Protein AF-A0A1X2D7H3-F1 (afdb_monomer)

Structure (mmCIF, N/CA/C/O backbone):
data_AF-A0A1X2D7H3-F1
#
_entry.id   AF-A0A1X2D7H3-F1
#
loop_
_atom_site.group_PDB
_atom_site.id
_atom_site.type_symbol
_atom_site.label_atom_id
_atom_site.label_alt_id
_atom_site.label_comp_id
_atom_site.label_asym_id
_atom_site.label_entity_id
_atom_site.label_seq_id
_atom_site.pdbx_PDB_ins_code
_atom_site.Cartn_x
_atom_site.Cartn_y
_atom_site.Cartn_z
_atom_site.occupancy
_atom_site.B_iso_or_equiv
_atom_site.auth_seq_id
_atom_site.auth_comp_id
_atom_site.auth_asym_id
_atom_site.auth_atom_id
_atom_site.pdbx_PDB_model_num
ATOM 1 N N . MET A 1 1 ? -10.462 7.532 10.089 1.00 93.19 1 MET A N 1
ATOM 2 C CA . MET A 1 1 ? -9.474 6.711 9.352 1.00 93.19 1 MET A CA 1
ATOM 3 C C . MET A 1 1 ? -8.118 6.903 10.002 1.00 93.19 1 MET A C 1
ATOM 5 O O . MET A 1 1 ? -7.770 8.045 10.276 1.00 93.19 1 MET A O 1
ATOM 9 N N . ILE A 1 2 ? -7.387 5.819 10.248 1.00 97.69 2 ILE A N 1
ATOM 10 C CA . ILE A 1 2 ? -5.991 5.851 10.690 1.00 97.69 2 ILE A CA 1
ATOM 11 C C . ILE A 1 2 ? -5.097 5.647 9.467 1.00 97.69 2 ILE A C 1
ATOM 13 O O . ILE A 1 2 ? -5.348 4.750 8.660 1.00 97.69 2 ILE A O 1
ATOM 17 N N . LEU A 1 3 ? -4.072 6.488 9.337 1.00 96.75 3 LEU A N 1
ATOM 18 C CA . LEU A 1 3 ? -3.037 6.375 8.316 1.00 96.75 3 LEU A CA 1
ATOM 19 C C . LEU A 1 3 ? -1.751 5.884 8.976 1.00 96.75 3 LEU A C 1
ATOM 21 O O . LEU A 1 3 ? -1.293 6.497 9.936 1.00 96.75 3 LEU A O 1
ATOM 25 N N . ALA A 1 4 ? -1.166 4.822 8.439 1.00 97.56 4 ALA A N 1
ATOM 26 C CA . ALA A 1 4 ? 0.123 4.305 8.888 1.00 97.56 4 ALA A CA 1
ATOM 27 C C . ALA A 1 4 ? 1.063 4.157 7.694 1.00 97.56 4 ALA A C 1
ATOM 29 O O . ALA A 1 4 ? 0.612 3.826 6.598 1.00 97.56 4 ALA A O 1
ATOM 30 N N . SER A 1 5 ? 2.358 4.404 7.878 1.00 96.94 5 SER A N 1
ATOM 31 C CA . SER A 1 5 ? 3.347 4.167 6.822 1.00 96.94 5 SER A CA 1
ATOM 32 C C . SER A 1 5 ? 3.931 2.762 6.956 1.00 96.94 5 SER A C 1
ATOM 34 O O . SER A 1 5 ? 4.206 2.312 8.068 1.00 96.94 5 SER A O 1
ATOM 36 N N . TRP A 1 6 ? 4.153 2.055 5.846 1.00 97.56 6 TRP A N 1
ATOM 37 C CA . TRP A 1 6 ? 4.710 0.702 5.908 1.00 97.56 6 TRP A CA 1
ATOM 38 C C . TRP A 1 6 ? 6.092 0.693 6.580 1.00 97.56 6 TRP A C 1
ATOM 40 O O . TRP A 1 6 ? 6.343 -0.125 7.462 1.00 97.56 6 TRP A O 1
ATOM 50 N N . ARG A 1 7 ? 6.964 1.658 6.265 1.00 97.06 7 ARG A N 1
ATOM 51 C CA . ARG A 1 7 ? 8.273 1.784 6.931 1.00 97.06 7 ARG A CA 1
ATOM 52 C C . ARG A 1 7 ? 8.211 2.007 8.440 1.00 97.06 7 ARG A C 1
ATOM 54 O O . ARG A 1 7 ? 9.138 1.586 9.119 1.00 97.06 7 ARG A O 1
ATOM 61 N N . SER A 1 8 ? 7.169 2.654 8.962 1.00 96.69 8 SER A N 1
ATOM 62 C CA . SER A 1 8 ? 6.989 2.778 10.414 1.00 96.69 8 SER A CA 1
ATOM 63 C C . SER A 1 8 ? 6.534 1.458 11.027 1.00 96.69 8 SER A C 1
ATOM 65 O O . SER A 1 8 ? 6.978 1.098 12.111 1.00 96.69 8 SER A O 1
ATOM 67 N N . LEU A 1 9 ? 5.648 0.740 10.327 1.00 98.00 9 LEU A N 1
ATOM 68 C CA . LEU A 1 9 ? 5.065 -0.511 10.804 1.00 98.00 9 LEU A CA 1
ATOM 69 C C . LEU A 1 9 ? 6.092 -1.644 10.852 1.00 98.00 9 LEU A C 1
ATOM 71 O O . LEU A 1 9 ? 6.106 -2.390 11.823 1.00 98.00 9 LEU A O 1
ATOM 75 N N . VAL A 1 10 ? 6.932 -1.781 9.821 1.00 97.00 10 VAL A N 1
ATOM 76 C CA . VAL A 1 10 ? 7.927 -2.864 9.697 1.00 97.00 10 VAL A CA 1
ATOM 77 C C . VAL A 1 10 ? 9.270 -2.278 9.230 1.00 97.00 10 VAL A C 1
ATOM 79 O O . VAL A 1 10 ? 9.634 -2.378 8.052 1.00 97.00 10 VAL A O 1
ATOM 82 N N . PRO A 1 11 ? 10.013 -1.606 10.129 1.00 94.38 11 PRO A N 1
ATOM 83 C CA . PRO A 1 11 ? 11.207 -0.847 9.758 1.00 94.38 11 PRO A CA 1
ATOM 84 C C . PRO A 1 11 ? 12.369 -1.726 9.278 1.00 94.38 11 PRO A C 1
ATOM 86 O O . PRO A 1 11 ? 13.189 -1.266 8.480 1.00 94.38 11 PRO A O 1
ATOM 89 N N . THR A 1 12 ? 12.451 -2.986 9.716 1.00 91.69 12 THR A N 1
ATOM 90 C CA . THR A 1 12 ? 13.495 -3.931 9.294 1.00 91.69 12 THR A CA 1
ATOM 91 C C . THR A 1 12 ? 12.891 -5.252 8.823 1.00 91.69 12 THR A C 1
ATOM 93 O O . THR A 1 12 ? 11.770 -5.600 9.177 1.00 91.69 12 THR A O 1
ATOM 96 N N . ALA A 1 13 ? 13.639 -6.013 8.020 1.00 87.38 13 ALA A N 1
ATOM 97 C CA . ALA A 1 13 ? 13.162 -7.281 7.457 1.00 87.38 13 ALA A CA 1
ATOM 98 C C . ALA A 1 13 ? 12.929 -8.383 8.509 1.00 87.38 13 ALA A C 1
ATOM 100 O O . ALA A 1 13 ? 12.279 -9.382 8.220 1.00 87.38 13 ALA A O 1
ATOM 101 N N . THR A 1 14 ? 13.499 -8.230 9.706 1.00 85.00 14 THR A N 1
ATOM 102 C CA . THR A 1 14 ? 13.411 -9.211 10.797 1.00 85.00 14 THR A CA 1
ATOM 103 C C . THR A 1 14 ? 12.544 -8.738 11.958 1.00 85.00 14 THR A C 1
ATOM 105 O O . THR A 1 14 ? 12.283 -9.520 12.871 1.00 85.00 14 THR A O 1
ATOM 108 N N . SER A 1 15 ? 12.108 -7.475 11.959 1.00 77.25 15 SER A N 1
ATOM 109 C CA . SER A 1 15 ? 11.165 -6.982 12.958 1.00 77.25 15 SER A CA 1
ATOM 110 C C . SER A 1 15 ? 9.756 -7.469 12.634 1.00 77.25 15 SER A C 1
ATOM 112 O O . SER A 1 15 ? 9.343 -7.422 11.477 1.00 77.25 15 SER A O 1
ATOM 114 N N . GLY A 1 16 ? 8.993 -7.851 13.659 1.00 91.25 16 GLY A N 1
ATOM 115 C CA . GLY A 1 16 ? 7.533 -7.863 13.557 1.00 91.25 16 GLY A CA 1
ATOM 116 C C . GLY A 1 16 ? 6.973 -6.440 13.424 1.00 91.25 16 GLY A C 1
ATOM 117 O O . GLY A 1 16 ? 7.711 -5.488 13.160 1.00 91.25 16 GLY A O 1
ATOM 118 N N . LEU A 1 17 ? 5.666 -6.278 13.650 1.00 96.75 17 LEU A N 1
ATOM 119 C CA . LEU A 1 17 ? 5.087 -4.937 13.756 1.00 96.75 17 LEU A CA 1
ATOM 120 C C . LEU A 1 17 ? 5.754 -4.160 14.889 1.00 96.75 17 LEU A C 1
ATOM 122 O O . LEU A 1 17 ? 5.881 -4.674 15.998 1.00 96.75 17 LEU A O 1
ATOM 126 N N . ALA A 1 18 ? 6.125 -2.913 14.616 1.00 96.62 18 ALA A N 1
ATOM 127 C CA . ALA A 1 18 ? 6.604 -2.000 15.638 1.00 96.62 18 ALA A CA 1
ATOM 128 C C . ALA A 1 18 ? 5.553 -1.838 16.750 1.00 96.62 18 ALA A C 1
ATOM 130 O O . ALA A 1 18 ? 4.350 -1.702 16.483 1.00 96.62 18 ALA A O 1
ATOM 131 N N . ASP A 1 19 ? 6.023 -1.837 17.996 1.00 94.81 19 ASP A N 1
ATOM 132 C CA . ASP A 1 19 ? 5.190 -1.562 19.162 1.00 94.81 19 ASP A CA 1
ATOM 133 C C . ASP A 1 19 ? 4.730 -0.105 19.168 1.00 94.81 19 ASP A C 1
ATOM 135 O O . ASP A 1 19 ? 5.470 0.799 18.774 1.00 94.81 19 ASP A O 1
ATOM 139 N N . ASN A 1 20 ? 3.509 0.128 19.658 1.00 96.75 20 ASN A N 1
ATOM 140 C CA . ASN A 1 20 ? 2.912 1.460 19.750 1.00 96.75 20 ASN A CA 1
ATOM 141 C C . ASN A 1 20 ? 2.975 2.227 18.415 1.00 96.75 20 ASN A C 1
ATOM 143 O O . ASN A 1 20 ? 3.259 3.427 18.376 1.00 96.75 20 ASN A O 1
ATOM 147 N N . ASN A 1 21 ? 2.743 1.522 17.309 1.00 97.69 21 ASN A N 1
ATOM 148 C CA . ASN A 1 21 ? 2.723 2.122 15.980 1.00 97.69 21 ASN A CA 1
ATOM 149 C C . ASN A 1 21 ? 1.496 3.038 15.786 1.00 97.69 21 ASN A C 1
ATOM 151 O O . ASN A 1 21 ? 0.639 3.173 16.663 1.00 97.69 21 ASN A O 1
ATOM 155 N N . GLU A 1 22 ? 1.386 3.674 14.622 1.00 98.38 22 GLU A N 1
ATOM 156 C CA . GLU A 1 22 ? 0.317 4.631 14.320 1.00 98.38 22 GLU A CA 1
ATOM 157 C C . GLU A 1 22 ? -1.095 4.030 14.458 1.00 98.38 22 GLU A C 1
ATOM 159 O O . GLU A 1 22 ? -2.032 4.737 14.838 1.00 98.38 22 GLU A O 1
ATOM 164 N N . ILE A 1 23 ? -1.253 2.729 14.192 1.00 98.62 23 ILE A N 1
ATOM 165 C CA . ILE A 1 23 ? -2.524 2.008 14.346 1.00 98.62 23 ILE A CA 1
ATOM 166 C C . ILE A 1 23 ? -2.857 1.834 15.828 1.00 98.62 23 ILE A C 1
ATOM 168 O O . ILE A 1 23 ? -3.976 2.153 16.232 1.00 98.62 23 ILE A O 1
ATOM 172 N N . ASP A 1 24 ? -1.891 1.419 16.650 1.00 98.56 24 ASP A N 1
ATOM 173 C CA . ASP A 1 24 ? -2.075 1.291 18.103 1.00 98.56 24 ASP A CA 1
ATOM 174 C C . ASP A 1 24 ? -2.484 2.633 18.730 1.00 98.56 24 ASP A C 1
ATOM 176 O O . ASP A 1 24 ? -3.470 2.714 19.471 1.00 98.56 24 ASP A O 1
ATOM 180 N N . GLN A 1 25 ? -1.764 3.702 18.379 1.00 98.62 25 GLN A N 1
ATOM 181 C CA . GLN A 1 25 ? -2.026 5.054 18.874 1.00 98.62 25 GLN A CA 1
ATOM 182 C C . GLN A 1 25 ? -3.409 5.554 18.443 1.00 98.62 25 GLN A C 1
ATOM 184 O O . GLN A 1 25 ? -4.161 6.102 19.254 1.00 98.62 25 GLN A O 1
ATOM 189 N N . GLY A 1 26 ? -3.781 5.338 17.179 1.00 98.50 26 GLY A N 1
ATOM 190 C CA . GLY A 1 26 ? -5.086 5.745 16.672 1.00 98.50 26 GLY A CA 1
ATOM 191 C C . GLY A 1 26 ? -6.239 4.956 17.299 1.00 98.50 26 GLY A C 1
ATOM 192 O O . GLY A 1 26 ? -7.263 5.547 17.643 1.00 98.50 26 GLY A O 1
ATOM 193 N N . LEU A 1 27 ? -6.075 3.649 17.528 1.00 98.62 27 LEU A N 1
ATOM 194 C CA . LEU A 1 27 ? -7.070 2.835 18.235 1.00 98.62 27 LEU A CA 1
ATOM 195 C C . LEU A 1 27 ? -7.233 3.290 19.688 1.00 98.62 27 LEU A C 1
ATOM 197 O O . LEU A 1 27 ? -8.361 3.407 20.167 1.00 98.62 27 LEU A O 1
ATOM 201 N N . ALA A 1 28 ? -6.139 3.599 20.388 1.00 98.56 28 ALA A N 1
ATOM 202 C CA . ALA A 1 28 ? -6.196 4.143 21.744 1.00 98.56 28 ALA A CA 1
ATOM 203 C C . ALA A 1 28 ? -6.943 5.489 21.791 1.00 98.56 28 ALA A C 1
ATOM 205 O O . ALA A 1 28 ? -7.808 5.684 22.649 1.00 98.56 28 ALA A O 1
ATOM 206 N N . ALA A 1 29 ? -6.678 6.384 20.836 1.00 98.50 29 ALA A N 1
ATOM 207 C CA . ALA A 1 29 ? -7.381 7.660 20.724 1.00 98.50 29 ALA A CA 1
ATOM 208 C C . ALA A 1 29 ? -8.886 7.477 20.459 1.00 98.50 29 ALA A C 1
ATOM 210 O O . ALA A 1 29 ? -9.708 8.156 21.074 1.00 98.50 29 ALA A O 1
ATOM 211 N N . VAL A 1 30 ? -9.268 6.525 19.601 1.00 98.44 30 VAL A N 1
ATOM 212 C CA . VAL A 1 30 ? -10.682 6.223 19.323 1.00 98.44 30 VAL A CA 1
ATOM 213 C C . VAL A 1 30 ? -11.371 5.584 20.527 1.00 98.44 30 VAL A C 1
ATOM 215 O O . VAL A 1 30 ? -12.492 5.967 20.850 1.00 98.44 30 VAL A O 1
ATOM 218 N N . ARG A 1 31 ? -10.706 4.678 21.255 1.00 98.31 31 ARG A N 1
ATOM 219 C CA . ARG A 1 31 ? -11.234 4.131 22.518 1.00 98.31 31 ARG A CA 1
ATOM 220 C C . ARG A 1 31 ? -11.522 5.237 23.524 1.00 98.31 31 ARG A C 1
ATOM 222 O O . ARG A 1 31 ? -12.617 5.272 24.078 1.00 98.31 31 ARG A O 1
ATOM 229 N N . LYS A 1 32 ? -10.568 6.154 23.713 1.00 98.44 32 LYS A N 1
ATOM 230 C CA . LYS A 1 32 ? -10.723 7.327 24.582 1.00 98.44 32 LYS A CA 1
ATOM 231 C C . LYS A 1 32 ? -11.918 8.175 24.143 1.00 98.44 32 LYS A C 1
ATOM 233 O O . LYS A 1 32 ? -12.778 8.480 24.961 1.00 98.44 32 LYS A O 1
ATOM 238 N N . TYR A 1 33 ? -12.007 8.495 22.852 1.00 98.44 33 TYR A N 1
ATOM 239 C CA . TYR A 1 33 ? -13.130 9.255 22.307 1.00 98.44 33 TYR A CA 1
ATOM 240 C C . TYR A 1 33 ? -14.472 8.553 22.558 1.00 98.44 33 TYR A C 1
ATOM 242 O O . TYR A 1 33 ? -15.415 9.198 23.004 1.00 98.44 33 TYR A O 1
ATOM 250 N N . ASN A 1 34 ? -14.564 7.243 22.321 1.00 98.44 34 ASN A N 1
ATOM 251 C CA . ASN A 1 34 ? -15.802 6.475 22.484 1.00 98.44 34 ASN A CA 1
ATOM 252 C C . ASN A 1 34 ? -16.244 6.378 23.948 1.00 98.44 34 ASN A C 1
ATOM 254 O O . ASN A 1 34 ? -17.442 6.397 24.221 1.00 98.44 34 ASN A O 1
ATOM 258 N N . GLN A 1 35 ? -15.294 6.304 24.885 1.00 98.25 35 GLN A N 1
ATOM 259 C CA . GLN A 1 35 ? -15.577 6.382 26.322 1.00 98.25 35 GLN A CA 1
ATOM 260 C C . GLN A 1 35 ? -16.160 7.747 26.701 1.00 98.25 35 GLN A C 1
ATOM 262 O O . GLN A 1 35 ? -17.133 7.810 27.450 1.00 98.25 35 GLN A O 1
ATOM 267 N N . ASP A 1 36 ? -15.598 8.826 26.150 1.00 98.38 36 ASP A N 1
ATOM 268 C CA . ASP A 1 36 ? -16.060 10.192 26.406 1.00 98.38 36 ASP A CA 1
ATOM 269 C C . ASP A 1 36 ? -17.381 10.513 25.663 1.00 98.38 36 ASP A C 1
ATOM 271 O O . ASP A 1 36 ? -18.129 11.396 26.080 1.00 98.38 36 ASP A O 1
ATOM 275 N N . ASN A 1 37 ? -17.694 9.792 24.577 1.00 98.12 37 ASN A N 1
ATOM 276 C CA . ASN A 1 37 ? -18.827 10.052 23.677 1.00 98.12 37 ASN A CA 1
ATOM 277 C C . ASN A 1 37 ? -19.670 8.783 23.399 1.00 98.12 37 ASN A C 1
ATOM 279 O O . ASN A 1 37 ? -19.833 8.384 22.241 1.00 98.12 37 ASN A O 1
ATOM 283 N N . PRO A 1 38 ? -20.280 8.151 24.422 1.00 97.06 38 PRO A N 1
ATOM 284 C CA . PRO A 1 38 ? -20.905 6.829 24.286 1.00 97.06 38 PRO A CA 1
ATOM 285 C C . PRO A 1 38 ? -22.140 6.791 23.370 1.00 97.06 38 PRO A C 1
ATOM 287 O O . PRO A 1 38 ? -22.554 5.719 22.938 1.00 97.06 38 PRO A O 1
ATOM 290 N N . LYS A 1 39 ? -22.753 7.943 23.066 1.00 98.06 39 LYS A N 1
ATOM 291 C CA . LYS A 1 39 ? -23.928 8.035 22.178 1.00 98.06 39 LYS A CA 1
ATOM 292 C C . LYS A 1 39 ? -23.566 8.112 20.693 1.00 98.06 39 LYS A C 1
ATOM 294 O O . LYS A 1 39 ? -24.441 7.935 19.852 1.00 98.06 39 LYS A O 1
ATOM 299 N N . THR A 1 40 ? -22.306 8.400 20.374 1.00 97.06 40 THR A N 1
ATOM 300 C CA . THR A 1 40 ? -21.816 8.591 19.002 1.00 97.06 40 THR A CA 1
ATOM 301 C C . THR A 1 40 ? -20.436 7.948 18.844 1.00 97.06 40 THR A C 1
ATOM 303 O O . THR A 1 40 ? -19.459 8.657 18.594 1.00 97.06 40 THR A O 1
ATOM 306 N N . PRO A 1 41 ? -20.315 6.621 19.038 1.00 97.06 41 PRO A N 1
ATOM 307 C CA . PRO A 1 41 ? -19.029 5.951 18.943 1.00 97.06 41 PRO A CA 1
ATOM 308 C C . PRO A 1 41 ? -18.497 5.987 17.507 1.00 97.06 41 PRO A C 1
ATOM 310 O O . PRO A 1 41 ? -19.245 5.868 16.535 1.00 97.06 41 PRO A O 1
ATOM 313 N N . LEU A 1 42 ? -17.182 6.116 17.382 1.00 97.81 42 LEU A N 1
ATOM 314 C CA . LEU A 1 42 ? -16.454 5.988 16.131 1.00 97.81 42 LEU A CA 1
ATOM 315 C C . LEU A 1 42 ? -15.976 4.553 15.931 1.00 97.81 42 LEU A C 1
ATOM 317 O O . LEU A 1 42 ? -15.592 3.862 16.877 1.00 97.81 42 LEU A O 1
ATOM 321 N N . ALA A 1 43 ? -15.919 4.167 14.663 1.00 97.19 43 ALA A N 1
ATOM 322 C CA . ALA A 1 43 ? -15.201 2.996 14.192 1.00 97.19 43 ALA A CA 1
ATOM 323 C C . ALA A 1 43 ? -13.988 3.417 13.353 1.00 97.19 43 ALA A C 1
ATOM 325 O O . ALA A 1 43 ? -13.867 4.560 12.894 1.00 97.19 43 ALA A O 1
ATOM 326 N N . VAL A 1 44 ? -13.074 2.477 13.152 1.00 98.06 44 VAL A N 1
ATOM 327 C CA . VAL A 1 44 ? -11.794 2.687 12.490 1.00 98.06 44 VAL A CA 1
ATOM 328 C C . VAL A 1 44 ? -11.781 2.030 11.122 1.00 98.06 44 VAL A C 1
ATOM 330 O O . VAL A 1 44 ? -12.112 0.860 10.950 1.00 98.06 44 VAL A O 1
ATOM 333 N N . LYS A 1 45 ? -11.296 2.816 10.164 1.00 98.06 45 LYS A N 1
ATOM 334 C CA . LYS A 1 45 ? -10.735 2.336 8.908 1.00 98.06 45 LYS A CA 1
ATOM 335 C C . LYS A 1 45 ? -9.219 2.456 8.967 1.00 98.06 45 LYS A C 1
ATOM 337 O O . LYS A 1 45 ? -8.732 3.561 9.240 1.00 98.06 45 LYS A O 1
ATOM 342 N N . ILE A 1 46 ? -8.503 1.371 8.701 1.00 98.12 46 ILE A N 1
ATOM 343 C CA . ILE A 1 46 ? -7.041 1.344 8.588 1.00 98.12 46 ILE A CA 1
ATOM 344 C C . ILE A 1 46 ? -6.656 1.548 7.123 1.00 98.12 46 ILE A C 1
ATOM 346 O O . ILE A 1 46 ? -7.209 0.917 6.225 1.00 98.12 46 ILE A O 1
ATOM 350 N N . ARG A 1 47 ? -5.684 2.422 6.869 1.00 97.81 47 ARG A N 1
ATOM 351 C CA . ARG A 1 47 ? -5.071 2.589 5.551 1.00 97.81 47 ARG A CA 1
ATOM 352 C C . ARG A 1 47 ? -3.561 2.649 5.700 1.00 97.81 47 ARG A C 1
ATOM 354 O O . ARG A 1 47 ? -3.024 3.571 6.318 1.00 97.81 47 ARG A O 1
ATOM 361 N N . VAL A 1 48 ? -2.890 1.671 5.104 1.00 97.50 48 VAL A N 1
ATOM 362 C CA . VAL A 1 48 ? -1.432 1.587 5.117 1.00 97.50 48 VAL A CA 1
ATOM 363 C C . VAL A 1 48 ? -0.869 2.169 3.836 1.00 97.50 48 VAL A C 1
ATOM 365 O O . VAL A 1 48 ? -1.285 1.814 2.732 1.00 97.50 48 VAL A O 1
ATOM 368 N N . TRP A 1 49 ? 0.106 3.056 3.995 1.00 96.50 49 TRP A N 1
ATOM 369 C CA . TRP A 1 49 ? 0.865 3.608 2.898 1.00 96.50 49 TRP A CA 1
ATOM 370 C C . TRP A 1 49 ? 2.115 2.749 2.603 1.00 96.50 49 TRP A C 1
ATOM 372 O O . TRP A 1 49 ? 3.115 2.863 3.305 1.00 96.50 49 TRP A O 1
ATOM 382 N N . GLY A 1 50 ? 2.058 1.883 1.587 1.00 94.94 50 GLY A N 1
ATOM 383 C CA . GLY A 1 50 ? 3.189 1.340 0.823 1.00 94.94 50 GLY A CA 1
ATOM 384 C C . GLY A 1 5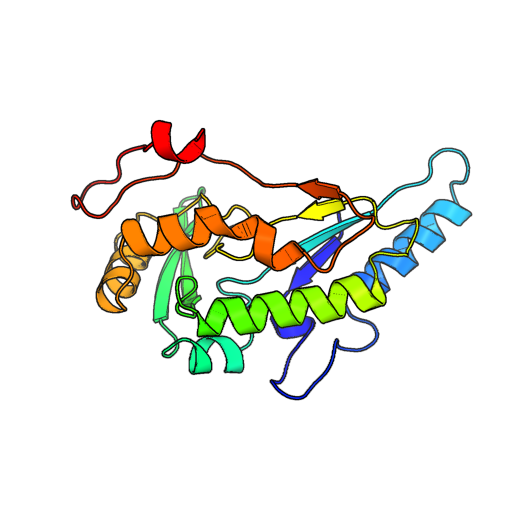0 ? 3.705 2.286 -0.272 1.00 94.94 50 GLY A C 1
ATOM 385 O O . GLY A 1 50 ? 3.874 3.483 -0.036 1.00 94.94 50 GLY A O 1
ATOM 386 N N . GLY A 1 51 ? 3.984 1.767 -1.469 1.00 95.25 51 GLY A N 1
ATOM 387 C CA . GLY A 1 51 ? 4.594 2.532 -2.559 1.00 95.25 51 GLY A CA 1
ATOM 388 C C . GLY A 1 51 ? 5.891 3.205 -2.105 1.00 95.25 51 GLY A C 1
ATOM 389 O O . GLY A 1 51 ? 6.787 2.547 -1.570 1.00 95.25 51 GLY A O 1
ATOM 390 N N . PHE A 1 52 ? 5.968 4.532 -2.234 1.00 96.12 52 PHE A N 1
ATOM 391 C CA . PHE A 1 52 ? 7.141 5.309 -1.801 1.00 96.12 52 PHE A CA 1
ATOM 392 C C . PHE A 1 52 ? 7.347 5.356 -0.277 1.00 96.12 52 PHE A C 1
ATOM 394 O O . PHE A 1 52 ? 8.386 5.822 0.192 1.00 96.12 52 PHE A O 1
ATOM 401 N N . TRP A 1 53 ? 6.377 4.878 0.507 1.00 97.50 53 TRP A N 1
ATOM 402 C CA . TRP A 1 53 ? 6.483 4.695 1.956 1.00 97.50 53 TRP A CA 1
ATOM 403 C C . TRP A 1 53 ? 6.925 3.286 2.362 1.00 97.50 53 TRP A C 1
ATOM 405 O O . TRP A 1 53 ? 7.080 3.031 3.560 1.00 97.50 53 TRP A O 1
ATOM 415 N N . ALA A 1 54 ? 7.189 2.391 1.403 1.00 97.50 54 ALA A N 1
ATOM 416 C CA . ALA A 1 54 ? 7.772 1.087 1.696 1.00 97.50 54 ALA A CA 1
ATOM 417 C C . ALA A 1 54 ? 9.111 1.225 2.460 1.00 97.50 54 ALA A C 1
ATOM 419 O O . ALA A 1 54 ? 9.810 2.241 2.313 1.00 97.50 54 ALA A O 1
ATOM 420 N N . PRO A 1 55 ? 9.465 0.239 3.300 1.00 97.31 55 PRO A N 1
ATOM 421 C CA . PRO A 1 55 ? 10.784 0.154 3.908 1.00 97.31 55 PRO A CA 1
ATOM 422 C C . PRO A 1 55 ? 11.888 -0.001 2.854 1.00 97.31 55 PRO A C 1
ATOM 424 O O . PRO A 1 55 ? 11.700 -0.659 1.830 1.00 97.31 55 PRO A O 1
ATOM 427 N N . ASP A 1 56 ? 13.079 0.519 3.151 1.00 96.88 56 ASP A N 1
ATOM 428 C CA . ASP A 1 56 ? 14.246 0.421 2.263 1.00 96.88 56 ASP A CA 1
ATOM 429 C C . ASP A 1 56 ? 14.610 -1.028 1.917 1.00 96.88 56 ASP A C 1
ATOM 431 O O . ASP A 1 56 ? 14.980 -1.321 0.780 1.00 96.88 56 ASP A O 1
ATOM 435 N N . TRP A 1 57 ? 14.464 -1.943 2.879 1.00 96.75 57 TRP A N 1
ATOM 436 C CA . TRP A 1 57 ? 14.754 -3.361 2.676 1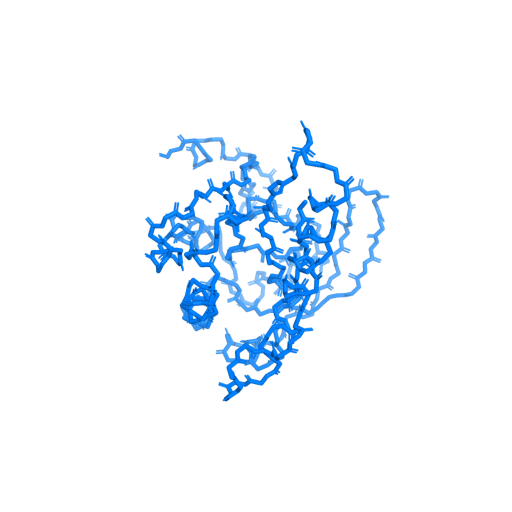.00 96.75 57 TRP A CA 1
ATOM 437 C C . TRP A 1 57 ? 13.802 -4.009 1.661 1.00 96.75 57 TRP A C 1
ATOM 439 O O . TRP A 1 57 ? 14.237 -4.854 0.883 1.00 96.75 57 TRP A O 1
ATOM 449 N N . VAL A 1 58 ? 12.535 -3.578 1.613 1.00 97.75 58 VAL A N 1
ATOM 450 C CA . VAL A 1 58 ? 11.558 -4.046 0.617 1.00 97.75 58 VAL A CA 1
ATOM 451 C C . VAL A 1 58 ? 11.929 -3.515 -0.756 1.00 97.75 58 VAL A C 1
ATOM 453 O O . VAL A 1 58 ? 11.998 -4.283 -1.712 1.00 97.75 58 VAL A O 1
ATOM 456 N N . MET A 1 59 ? 12.202 -2.209 -0.856 1.00 97.88 59 MET A N 1
ATOM 457 C CA . MET A 1 59 ? 12.591 -1.597 -2.128 1.00 97.88 59 MET A CA 1
ATOM 458 C C . MET A 1 59 ? 13.827 -2.300 -2.698 1.00 97.88 59 MET A C 1
ATOM 460 O O . MET A 1 59 ? 13.829 -2.710 -3.858 1.00 97.88 59 MET A O 1
ATOM 464 N N . GLN A 1 60 ? 14.832 -2.556 -1.858 1.00 97.19 60 GLN A N 1
ATOM 465 C CA . GLN A 1 60 ? 16.031 -3.283 -2.258 1.00 97.19 60 GLN A CA 1
ATOM 466 C C . GLN A 1 60 ? 15.737 -4.730 -2.682 1.00 97.19 60 GLN A C 1
ATOM 468 O O . GLN A 1 60 ? 16.236 -5.167 -3.718 1.00 97.19 60 GLN A O 1
ATOM 473 N N . ALA A 1 61 ? 14.918 -5.466 -1.926 1.00 96.38 61 ALA A N 1
ATOM 474 C CA . ALA A 1 61 ? 14.553 -6.849 -2.247 1.00 96.38 61 ALA A CA 1
ATOM 475 C C . ALA A 1 61 ? 13.707 -6.970 -3.527 1.00 96.38 61 ALA A C 1
ATOM 477 O O . ALA A 1 61 ? 13.751 -8.000 -4.193 1.00 96.38 61 ALA A O 1
ATOM 478 N N . SER A 1 62 ? 12.969 -5.916 -3.889 1.00 97.19 62 SER A N 1
ATOM 479 C CA . SER A 1 62 ? 12.117 -5.879 -5.083 1.00 97.19 62 SER A CA 1
ATOM 480 C C . SER A 1 62 ? 12.860 -5.621 -6.401 1.00 97.19 62 SER A C 1
ATOM 482 O O . SER A 1 62 ? 12.236 -5.633 -7.452 1.00 97.19 62 SER A O 1
ATOM 484 N N . GLY A 1 63 ? 14.178 -5.400 -6.378 1.00 96.75 63 GLY A N 1
ATOM 485 C CA . GLY A 1 63 ? 14.963 -5.065 -7.579 1.00 96.75 63 GLY A CA 1
ATOM 486 C C . GLY A 1 63 ? 15.776 -3.775 -7.461 1.00 96.75 63 GLY A C 1
ATOM 487 O O . GLY A 1 63 ? 16.525 -3.440 -8.375 1.00 96.75 63 GLY A O 1
ATOM 488 N N . GLY A 1 64 ? 15.688 -3.089 -6.318 1.00 97.62 64 GLY A N 1
ATOM 489 C CA . GLY A 1 64 ? 16.384 -1.834 -6.051 1.00 97.62 64 GLY A CA 1
ATOM 490 C C . GLY A 1 64 ? 15.435 -0.640 -5.965 1.00 97.62 64 GLY A C 1
ATOM 491 O O . GLY A 1 64 ? 14.238 -0.735 -6.233 1.00 97.62 64 GLY A O 1
ATOM 492 N N . LYS A 1 65 ? 15.988 0.506 -5.554 1.00 98.00 65 LYS A N 1
ATOM 493 C CA . LYS A 1 65 ? 15.257 1.775 -5.502 1.00 98.00 65 LYS A CA 1
ATOM 494 C C . LYS A 1 65 ? 15.195 2.418 -6.886 1.00 98.00 65 LYS A C 1
ATOM 496 O O . LYS A 1 65 ? 16.225 2.634 -7.524 1.00 98.00 65 LYS A O 1
ATOM 501 N N . ILE A 1 66 ? 13.994 2.793 -7.304 1.00 98.38 66 ILE A N 1
ATOM 502 C CA . ILE A 1 66 ? 13.721 3.558 -8.516 1.00 98.38 66 ILE A CA 1
ATOM 503 C C . ILE A 1 66 ? 13.503 5.013 -8.103 1.00 98.38 66 ILE A C 1
ATOM 505 O O . ILE A 1 66 ? 12.471 5.351 -7.520 1.00 98.38 66 ILE A O 1
ATOM 509 N N . GLY A 1 67 ? 14.479 5.869 -8.399 1.00 98.25 67 GLY A N 1
ATOM 510 C CA . GLY A 1 67 ? 14.355 7.309 -8.193 1.00 98.25 67 GLY A CA 1
ATOM 511 C C . GLY A 1 67 ? 13.432 7.932 -9.240 1.00 98.25 67 GLY A C 1
ATOM 512 O O . GLY A 1 67 ? 13.659 7.780 -10.441 1.00 98.25 67 GLY A O 1
ATOM 513 N N . VAL A 1 68 ? 12.403 8.643 -8.786 1.00 98.00 68 VAL A N 1
ATOM 514 C CA . VAL A 1 68 ? 11.366 9.263 -9.623 1.00 98.00 68 VAL A CA 1
ATOM 515 C C . VAL A 1 68 ? 11.048 10.682 -9.160 1.00 98.00 68 VAL A C 1
ATOM 517 O O . VAL A 1 68 ? 11.217 11.033 -7.990 1.00 98.00 68 VAL A O 1
ATOM 520 N N . VAL A 1 69 ? 10.522 11.495 -10.072 1.00 98.06 69 VAL A N 1
ATOM 521 C CA . VAL A 1 69 ? 9.931 12.802 -9.770 1.00 98.06 69 VAL A CA 1
ATOM 522 C C . VAL A 1 69 ? 8.415 12.676 -9.860 1.00 98.06 69 VAL A C 1
ATOM 524 O O . VAL A 1 69 ? 7.849 12.710 -10.949 1.00 98.06 69 VAL A O 1
ATOM 527 N N . HIS A 1 70 ? 7.758 12.545 -8.708 1.00 95.81 70 HIS A N 1
ATOM 528 C CA . HIS A 1 70 ? 6.299 12.495 -8.634 1.00 95.81 70 HIS A CA 1
ATOM 529 C C . HIS A 1 70 ? 5.715 13.907 -8.644 1.00 95.81 70 HIS A C 1
ATOM 531 O O . HIS A 1 70 ? 6.108 14.731 -7.813 1.00 95.81 70 HIS A O 1
ATOM 537 N N . THR A 1 71 ? 4.752 14.171 -9.526 1.00 93.00 71 THR A N 1
ATOM 538 C CA . THR A 1 71 ? 4.002 15.434 -9.567 1.00 93.00 71 THR A CA 1
ATOM 539 C C . THR A 1 71 ? 2.564 15.196 -9.129 1.00 93.00 71 THR A C 1
ATOM 541 O O . THR A 1 71 ? 1.824 14.441 -9.756 1.00 93.00 71 THR A O 1
ATOM 544 N N . ASN A 1 72 ? 2.157 15.834 -8.030 1.00 88.88 72 ASN A N 1
ATOM 545 C CA . ASN A 1 72 ? 0.807 15.655 -7.499 1.00 88.88 72 ASN A CA 1
ATOM 546 C C . ASN A 1 72 ? -0.248 16.418 -8.329 1.00 88.88 72 ASN A C 1
ATOM 548 O O . ASN A 1 72 ? 0.082 17.241 -9.181 1.00 88.88 72 ASN A O 1
ATOM 552 N N . GLY A 1 73 ? -1.537 16.211 -8.032 1.00 82.00 73 GLY A N 1
ATOM 553 C CA . GLY A 1 73 ? -2.645 16.872 -8.743 1.00 82.00 73 GLY A CA 1
ATOM 554 C C . GLY A 1 73 ? -2.698 18.406 -8.630 1.00 82.00 73 GLY A C 1
ATOM 555 O O . GLY A 1 73 ? -3.513 19.033 -9.294 1.00 82.00 73 GLY A O 1
ATOM 556 N N . GLN A 1 74 ? -1.840 19.019 -7.807 1.00 88.06 74 GLN A N 1
ATOM 557 C CA . GLN A 1 74 ? -1.688 20.475 -7.680 1.00 88.06 74 GLN A CA 1
ATOM 558 C C . GLN A 1 74 ? -0.483 21.001 -8.480 1.00 88.06 74 GLN A C 1
ATOM 560 O O . GLN A 1 74 ? -0.159 22.180 -8.383 1.00 88.06 74 GLN A O 1
ATOM 565 N N . GLY A 1 75 ? 0.215 20.137 -9.226 1.00 88.62 75 GLY A N 1
ATOM 566 C CA . GLY A 1 75 ? 1.424 20.490 -9.970 1.00 88.62 75 GLY A CA 1
ATOM 567 C C . GLY A 1 75 ? 2.695 20.559 -9.118 1.00 88.62 75 GLY A C 1
ATOM 568 O O . GLY A 1 75 ? 3.725 21.016 -9.601 1.00 88.62 75 GLY A O 1
ATOM 569 N N . ASN A 1 76 ? 2.658 20.107 -7.859 1.00 92.94 76 ASN A N 1
ATOM 570 C CA . ASN A 1 76 ? 3.835 20.106 -6.992 1.00 92.94 76 ASN A CA 1
ATOM 571 C C . ASN A 1 76 ? 4.669 18.841 -7.222 1.00 92.94 76 ASN A C 1
ATOM 573 O O . ASN A 1 76 ? 4.216 17.735 -6.912 1.00 92.94 76 ASN A O 1
ATOM 577 N N . SER A 1 77 ? 5.900 19.014 -7.703 1.00 96.19 77 SER A N 1
ATOM 578 C CA . SER A 1 77 ? 6.837 17.917 -7.955 1.00 96.19 77 SER A CA 1
ATOM 579 C C . SER A 1 77 ? 7.753 17.642 -6.761 1.00 96.19 77 SER A C 1
ATOM 581 O O . SER A 1 77 ? 8.259 18.565 -6.119 1.00 96.19 77 SER A O 1
ATOM 583 N N . LYS A 1 78 ? 7.995 16.363 -6.456 1.00 96.94 78 LYS A N 1
ATOM 584 C CA . LYS A 1 78 ? 8.933 15.922 -5.415 1.00 96.94 78 LYS A CA 1
ATOM 585 C C . LYS A 1 78 ? 9.678 14.659 -5.836 1.00 96.94 78 LYS A C 1
ATOM 587 O O . LYS A 1 78 ? 9.081 13.740 -6.390 1.00 96.94 78 LYS A O 1
ATOM 592 N N . ASN A 1 79 ? 10.952 14.581 -5.459 1.00 97.88 79 ASN A N 1
ATOM 593 C CA . ASN A 1 79 ? 11.726 13.348 -5.581 1.00 97.88 79 ASN A CA 1
ATOM 594 C C . ASN A 1 79 ? 11.174 12.280 -4.628 1.00 97.88 79 ASN A C 1
ATOM 596 O O . ASN A 1 79 ? 10.831 12.573 -3.470 1.00 97.88 79 ASN A O 1
ATOM 600 N N . ARG A 1 80 ? 11.071 11.051 -5.127 1.00 97.25 80 ARG A N 1
ATOM 601 C CA . ARG A 1 80 ? 10.621 9.857 -4.410 1.00 97.25 80 ARG A CA 1
ATOM 602 C C . ARG A 1 80 ? 11.465 8.663 -4.831 1.00 97.25 80 ARG A C 1
ATOM 604 O O . ARG A 1 80 ? 11.958 8.634 -5.951 1.00 97.25 80 ARG A O 1
ATOM 611 N N . ASP A 1 81 ? 11.549 7.685 -3.940 1.00 97.75 81 ASP A N 1
ATOM 612 C CA . ASP A 1 81 ? 12.078 6.362 -4.251 1.00 97.75 81 ASP A CA 1
ATOM 613 C C . ASP A 1 81 ? 10.931 5.356 -4.208 1.00 97.75 81 ASP A C 1
ATOM 615 O O . ASP A 1 81 ? 10.078 5.418 -3.317 1.00 97.75 81 ASP A O 1
ATOM 619 N N . LEU A 1 82 ? 10.921 4.433 -5.162 1.00 97.12 82 LEU A N 1
ATOM 620 C CA . LEU A 1 82 ? 9.990 3.313 -5.221 1.00 97.12 82 LEU A CA 1
ATOM 621 C C . LEU A 1 82 ? 10.738 1.985 -5.261 1.00 97.12 82 LEU A C 1
ATOM 623 O O . LEU A 1 82 ? 11.837 1.899 -5.798 1.00 97.12 82 LEU A O 1
ATOM 627 N N . GLY A 1 83 ? 10.115 0.943 -4.719 1.00 96.69 83 GLY A N 1
ATOM 628 C CA . GLY A 1 83 ? 10.442 -0.427 -5.105 1.00 96.69 83 GLY A CA 1
ATOM 629 C C . GLY A 1 83 ? 9.730 -0.799 -6.405 1.00 96.69 83 GLY A C 1
ATOM 630 O O . GLY A 1 83 ? 8.872 -0.059 -6.892 1.00 96.69 83 GLY A O 1
ATOM 631 N N . HIS A 1 84 ? 10.032 -1.974 -6.942 1.00 97.25 84 HIS A N 1
ATOM 632 C CA . HIS A 1 84 ? 9.299 -2.525 -8.078 1.00 97.25 84 HIS A CA 1
ATOM 633 C C . HIS A 1 84 ? 7.973 -3.095 -7.560 1.00 97.25 84 HIS A C 1
ATOM 635 O O . HIS A 1 84 ? 7.887 -4.278 -7.228 1.00 97.25 84 HIS A O 1
ATOM 641 N N . VAL A 1 85 ? 6.951 -2.242 -7.439 1.00 95.50 85 VAL A N 1
ATOM 642 C CA . VAL A 1 85 ? 5.657 -2.604 -6.824 1.00 95.50 85 VAL A CA 1
ATOM 643 C C . VAL A 1 85 ? 4.954 -3.762 -7.537 1.00 95.50 85 VAL A C 1
ATOM 645 O O . VAL A 1 85 ? 4.220 -4.499 -6.905 1.00 95.50 85 VAL A O 1
ATOM 648 N N . TRP A 1 86 ? 5.238 -3.958 -8.828 1.00 95.25 86 TRP A N 1
ATOM 649 C CA . TRP A 1 86 ? 4.722 -5.049 -9.664 1.00 95.25 86 TRP A CA 1
ATOM 650 C C . TRP A 1 86 ? 5.512 -6.363 -9.539 1.00 95.25 86 TRP A C 1
ATOM 652 O O . TRP A 1 86 ? 5.294 -7.284 -10.323 1.00 95.25 86 TRP A O 1
ATOM 662 N N . SER A 1 87 ? 6.497 -6.442 -8.641 1.00 96.06 87 SER A N 1
ATOM 663 C CA . SER A 1 87 ? 7.326 -7.641 -8.475 1.00 96.06 87 SER A CA 1
ATOM 664 C C . SER A 1 87 ? 6.773 -8.583 -7.408 1.00 96.06 87 SER A C 1
ATOM 666 O O . SER A 1 87 ? 6.306 -8.145 -6.355 1.00 96.06 87 SER A O 1
ATOM 668 N N . ASP A 1 88 ? 6.95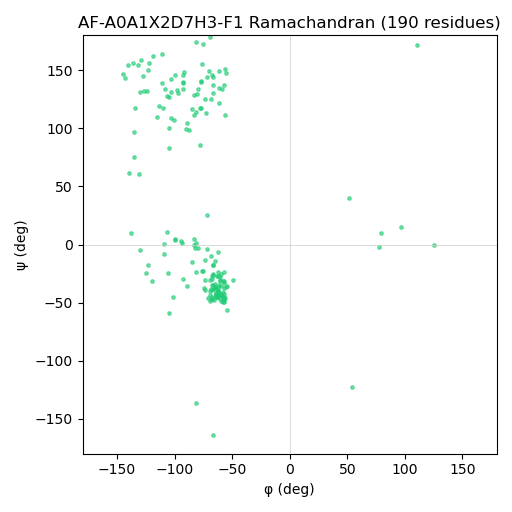0 -9.888 -7.617 1.00 94.88 88 ASP A N 1
ATOM 669 C CA . ASP A 1 88 ? 6.585 -10.922 -6.638 1.00 94.88 88 ASP A CA 1
ATOM 670 C C . ASP A 1 88 ? 7.248 -10.695 -5.273 1.00 94.88 88 ASP A C 1
ATOM 672 O O . ASP A 1 88 ? 6.650 -10.940 -4.228 1.00 94.88 88 ASP A O 1
ATOM 676 N N . ALA A 1 89 ? 8.491 -10.203 -5.259 1.00 96.06 89 ALA A N 1
ATOM 677 C CA . ALA A 1 89 ? 9.218 -9.923 -4.024 1.00 96.06 89 ALA A CA 1
ATOM 678 C C . ALA A 1 89 ? 8.574 -8.783 -3.217 1.00 96.06 89 ALA A C 1
ATOM 680 O O . ALA A 1 89 ? 8.511 -8.866 -1.988 1.00 96.06 89 ALA A O 1
ATOM 681 N N . TYR A 1 90 ? 8.068 -7.746 -3.892 1.00 96.94 90 TYR A N 1
ATOM 682 C CA . TYR A 1 90 ? 7.335 -6.661 -3.244 1.00 96.94 90 TYR A CA 1
ATOM 683 C C . TYR A 1 90 ? 6.014 -7.164 -2.653 1.00 96.94 90 TYR A C 1
ATOM 685 O O . TYR A 1 90 ? 5.748 -6.935 -1.472 1.00 96.94 90 TYR A O 1
ATOM 693 N N . HIS A 1 91 ? 5.235 -7.919 -3.434 1.00 95.25 91 HIS A N 1
ATOM 694 C CA . HIS A 1 91 ? 3.970 -8.499 -2.975 1.00 95.25 91 HIS A CA 1
ATOM 695 C C . HIS A 1 91 ? 4.151 -9.483 -1.835 1.00 95.25 91 HIS A C 1
ATOM 697 O O . HIS A 1 91 ? 3.433 -9.408 -0.849 1.00 95.25 91 HIS A O 1
ATOM 703 N N . LYS A 1 92 ? 5.164 -10.348 -1.892 1.00 94.75 92 LYS A N 1
ATOM 704 C CA . LYS A 1 92 ? 5.463 -11.262 -0.788 1.00 94.75 92 LYS A CA 1
ATOM 705 C C . LYS A 1 92 ? 5.728 -10.506 0.516 1.00 94.75 92 LYS A C 1
ATOM 707 O O . LYS A 1 92 ? 5.265 -10.924 1.574 1.00 94.75 92 LYS A O 1
ATOM 712 N N . ALA A 1 93 ? 6.459 -9.393 0.452 1.00 96.31 93 ALA A N 1
ATOM 713 C CA . ALA A 1 93 ? 6.691 -8.551 1.620 1.00 96.31 93 ALA A CA 1
ATOM 714 C C . ALA A 1 93 ? 5.404 -7.850 2.090 1.00 96.31 93 ALA A C 1
ATOM 716 O O . ALA A 1 93 ? 5.177 -7.735 3.296 1.00 96.31 93 ALA A O 1
ATOM 717 N N . TRP A 1 94 ? 4.554 -7.400 1.164 1.00 96.94 94 TRP A N 1
ATOM 718 C CA . TRP A 1 94 ? 3.272 -6.778 1.492 1.00 96.94 94 TRP A CA 1
ATOM 719 C C . TRP A 1 94 ? 2.277 -7.772 2.105 1.00 96.94 94 TRP A C 1
ATOM 721 O O . TRP A 1 94 ? 1.678 -7.475 3.135 1.00 96.94 94 TRP A O 1
ATOM 731 N N . ALA A 1 95 ? 2.140 -8.968 1.539 1.00 95.81 95 ALA A N 1
ATOM 732 C CA . ALA A 1 95 ? 1.326 -10.047 2.087 1.00 95.81 95 ALA A CA 1
ATOM 733 C C . ALA A 1 95 ? 1.773 -10.399 3.512 1.00 95.81 95 ALA A C 1
ATOM 735 O O . ALA A 1 95 ? 0.943 -10.494 4.412 1.00 95.81 95 ALA A O 1
ATOM 736 N N . HIS A 1 96 ? 3.086 -10.467 3.761 1.00 95.69 96 HIS A N 1
ATOM 737 C CA . HIS A 1 96 ? 3.599 -10.666 5.115 1.00 95.69 96 HIS A CA 1
ATOM 738 C C . HIS A 1 96 ? 3.219 -9.523 6.074 1.00 95.69 96 HIS A C 1
ATOM 740 O O . HIS A 1 96 ? 2.843 -9.766 7.220 1.00 95.69 96 HIS A O 1
ATOM 746 N N . LEU A 1 97 ? 3.246 -8.265 5.618 1.00 97.69 97 LEU A N 1
ATOM 747 C CA . LEU A 1 97 ? 2.707 -7.152 6.405 1.00 97.69 97 LEU A CA 1
ATOM 748 C C . LEU A 1 97 ? 1.220 -7.371 6.732 1.00 97.69 97 LEU A C 1
ATOM 750 O O . LEU A 1 97 ? 0.818 -7.147 7.873 1.00 97.69 97 LEU A O 1
ATOM 754 N N . GLN A 1 98 ? 0.407 -7.806 5.765 1.00 98.00 98 GLN A N 1
ATOM 755 C CA . GLN A 1 98 ? -1.016 -8.072 5.990 1.00 98.00 98 GLN A CA 1
ATOM 756 C C . GLN A 1 98 ? -1.249 -9.235 6.961 1.00 98.00 98 GLN A C 1
ATOM 758 O O . GLN A 1 98 ? -2.146 -9.132 7.792 1.00 98.00 98 GLN A O 1
ATOM 763 N N . GLU A 1 99 ? -0.422 -10.287 6.943 1.00 97.56 99 GLU A N 1
ATOM 764 C CA . GLU A 1 99 ? -0.453 -11.356 7.954 1.00 97.56 99 GLU A CA 1
ATOM 765 C C . GLU A 1 99 ? -0.254 -10.792 9.364 1.00 97.56 99 GLU A C 1
ATOM 767 O O . GLU A 1 99 ? -1.042 -11.077 10.267 1.00 97.56 99 GLU A O 1
ATOM 772 N N . LEU A 1 100 ? 0.773 -9.955 9.553 1.00 97.81 100 LEU A N 1
ATOM 773 C CA . LEU A 1 100 ? 1.069 -9.351 10.850 1.00 97.81 100 LEU A CA 1
ATOM 774 C C . LEU A 1 100 ? -0.059 -8.419 11.317 1.00 97.81 100 LEU A C 1
ATOM 776 O O . LEU A 1 100 ? -0.434 -8.435 12.491 1.00 97.81 100 LEU A O 1
ATOM 780 N N . LEU A 1 101 ? -0.593 -7.595 10.410 1.00 98.44 101 LEU A N 1
ATOM 781 C CA . LEU A 1 101 ? -1.674 -6.661 10.719 1.00 98.44 101 LEU A CA 1
ATOM 782 C C . LEU A 1 101 ? -2.975 -7.393 11.047 1.00 98.44 101 LEU A C 1
ATOM 784 O O . LEU A 1 101 ? -3.589 -7.078 12.063 1.00 98.44 101 LEU A O 1
ATOM 788 N N . ALA A 1 102 ? -3.373 -8.379 10.243 1.00 98.38 102 ALA A N 1
ATOM 789 C CA . ALA A 1 102 ? -4.580 -9.160 10.486 1.00 98.38 102 ALA A CA 1
ATOM 790 C C . ALA A 1 102 ? -4.483 -9.922 11.814 1.00 98.38 102 ALA A C 1
ATOM 792 O O . ALA A 1 102 ? -5.401 -9.853 12.629 1.00 98.38 102 ALA A O 1
ATOM 793 N N . ALA A 1 103 ? -3.337 -10.556 12.091 1.00 98.00 103 ALA A N 1
ATOM 794 C CA . ALA A 1 103 ? -3.107 -11.257 13.353 1.00 98.00 103 ALA A CA 1
ATOM 795 C C . ALA A 1 103 ? -3.275 -10.347 14.582 1.00 98.00 103 ALA A C 1
ATOM 797 O O . ALA A 1 103 ? -3.726 -10.811 15.629 1.00 98.00 103 ALA A O 1
ATOM 798 N N . LYS A 1 104 ? -2.925 -9.059 14.465 1.00 98.25 104 LYS A N 1
ATOM 799 C CA . LYS A 1 104 ? -3.030 -8.093 15.566 1.00 98.25 104 LYS A CA 1
ATOM 800 C C . LYS A 1 104 ? -4.387 -7.384 15.636 1.00 98.25 104 LYS A C 1
ATOM 802 O O . LYS A 1 104 ? -4.839 -7.085 16.739 1.00 98.25 104 LYS A O 1
ATOM 807 N N . TYR A 1 105 ? -5.018 -7.089 14.499 1.00 98.50 105 TYR A N 1
ATOM 808 C CA . TYR A 1 105 ? -6.112 -6.113 14.423 1.00 98.50 105 TYR A CA 1
ATOM 809 C C . TYR A 1 105 ? -7.437 -6.643 13.858 1.00 98.50 105 TYR A C 1
ATOM 811 O O . TYR A 1 105 ? -8.452 -5.995 14.089 1.00 98.50 105 TYR A O 1
ATOM 819 N N . ASP A 1 106 ? -7.478 -7.780 13.155 1.00 98.44 106 ASP A N 1
ATOM 820 C CA . ASP A 1 106 ? -8.705 -8.255 12.479 1.00 98.44 106 ASP A CA 1
ATOM 821 C C . ASP A 1 106 ? -9.845 -8.544 13.471 1.00 98.44 106 ASP A C 1
ATOM 823 O O . ASP A 1 106 ? -11.002 -8.221 13.214 1.00 98.44 106 ASP A O 1
ATOM 827 N N . ALA A 1 107 ? -9.508 -9.072 14.653 1.00 97.94 107 ALA A N 1
ATOM 828 C CA . ALA A 1 107 ? -10.472 -9.373 15.712 1.00 97.94 107 ALA A CA 1
ATOM 829 C C . ALA A 1 107 ? -10.853 -8.161 16.590 1.00 97.94 107 ALA A C 1
ATOM 831 O O . ALA A 1 107 ? -11.670 -8.302 17.504 1.00 97.94 107 ALA A O 1
ATOM 832 N N . ASP A 1 108 ? -10.259 -6.982 16.372 1.00 97.75 108 ASP A N 1
ATOM 833 C CA . ASP A 1 108 ? -10.570 -5.785 17.156 1.00 97.75 108 ASP A CA 1
ATOM 834 C C . ASP A 1 108 ? -11.910 -5.190 16.689 1.00 97.75 108 ASP A C 1
ATOM 836 O O . ASP A 1 108 ? -12.009 -4.728 15.551 1.00 97.75 108 ASP A O 1
ATOM 840 N N . PRO A 1 109 ? -12.948 -5.124 17.544 1.00 96.00 109 PRO A N 1
ATOM 841 C CA . PRO A 1 109 ? -14.272 -4.664 17.131 1.00 96.00 109 PRO A CA 1
ATOM 842 C C . PRO A 1 109 ? -14.307 -3.194 16.696 1.00 96.00 109 PRO A C 1
ATOM 844 O O . PRO A 1 109 ? -15.292 -2.765 16.104 1.00 96.00 109 PRO A O 1
ATOM 847 N N . LEU A 1 110 ? -13.268 -2.398 16.982 1.00 97.62 110 LEU A N 1
ATOM 848 C CA . LEU A 1 110 ? -13.168 -1.041 16.446 1.00 97.62 110 LEU A CA 1
ATOM 849 C C . LEU A 1 110 ? -12.746 -1.011 14.978 1.00 97.62 110 LEU A C 1
ATOM 851 O O . LEU A 1 110 ? -13.014 -0.017 14.306 1.00 97.62 110 LEU A O 1
ATOM 855 N N . VAL A 1 111 ? -12.085 -2.050 14.474 1.00 98.25 111 VAL A N 1
ATOM 856 C CA . VAL A 1 111 ? -11.553 -2.098 13.111 1.00 98.25 111 VAL A CA 1
ATOM 857 C C . VAL A 1 111 ? -12.635 -2.626 12.173 1.00 98.25 111 VAL A C 1
ATOM 859 O O . VAL A 1 111 ? -12.885 -3.820 12.059 1.00 98.25 111 VAL A O 1
ATOM 862 N N . HIS A 1 112 ? -13.313 -1.705 11.493 1.00 97.50 112 HIS A N 1
ATOM 863 C CA . HIS A 1 112 ? -14.418 -2.034 10.592 1.00 97.50 112 HIS A CA 1
ATOM 864 C C . HIS A 1 112 ? -13.974 -2.231 9.146 1.00 97.50 112 HIS A C 1
ATOM 866 O O . HIS A 1 112 ? -14.623 -2.978 8.411 1.00 97.50 112 HIS A O 1
ATOM 872 N N . GLU A 1 113 ? -12.910 -1.540 8.731 1.00 97.62 113 GLU A N 1
ATOM 873 C CA . GLU A 1 113 ? -12.458 -1.523 7.342 1.00 97.62 113 GLU A CA 1
ATOM 874 C C . GLU A 1 113 ? -10.934 -1.450 7.221 1.00 97.62 113 GLU A C 1
ATOM 876 O O . GLU A 1 113 ? -10.262 -0.764 7.999 1.00 97.62 113 GLU A O 1
ATOM 881 N N . VAL A 1 114 ? -10.401 -2.078 6.175 1.00 97.56 114 VAL A N 1
ATOM 882 C CA . VAL A 1 114 ? -9.012 -1.937 5.726 1.00 97.56 114 VAL A CA 1
ATOM 883 C C . VAL A 1 114 ? -9.005 -1.508 4.261 1.00 97.56 114 VAL A C 1
ATOM 885 O O . VAL A 1 114 ? -9.721 -2.063 3.432 1.00 97.56 114 VAL A O 1
ATOM 888 N N . ALA A 1 115 ? -8.208 -0.490 3.938 1.00 96.94 115 ALA A N 1
ATOM 889 C CA . ALA A 1 115 ? -8.031 -0.032 2.564 1.00 96.94 115 ALA A CA 1
ATOM 890 C C . ALA A 1 115 ? -7.051 -0.934 1.795 1.00 96.94 115 ALA A C 1
ATOM 892 O O . ALA A 1 115 ? -5.953 -1.225 2.283 1.00 96.94 115 ALA A O 1
ATOM 893 N N . VAL A 1 116 ? -7.431 -1.305 0.573 1.00 96.19 116 VAL A N 1
ATOM 894 C CA . VAL A 1 116 ? -6.628 -2.098 -0.362 1.00 96.19 116 VAL A CA 1
ATOM 895 C C . VAL A 1 116 ? -5.662 -1.183 -1.112 1.00 96.19 116 VAL A C 1
ATOM 897 O O . VAL A 1 116 ? -6.070 -0.338 -1.908 1.00 96.19 116 VAL A O 1
ATOM 900 N N . THR A 1 117 ? -4.367 -1.323 -0.830 1.00 95.94 117 THR A N 1
ATOM 901 C CA . THR A 1 117 ? -3.316 -0.399 -1.279 1.00 95.94 117 THR A CA 1
ATOM 902 C C . THR A 1 117 ? -2.035 -1.092 -1.760 1.00 95.94 117 THR A C 1
ATOM 904 O O . THR A 1 117 ? -1.049 -0.402 -2.006 1.00 95.94 117 THR A O 1
ATOM 907 N N . SER A 1 118 ? -2.022 -2.420 -1.935 1.00 92.25 118 SER A N 1
ATOM 908 C CA . SER A 1 118 ? -0.799 -3.199 -2.217 1.00 92.25 118 SER A CA 1
ATOM 909 C C . SER A 1 118 ? -0.013 -2.734 -3.445 1.00 92.25 118 SER A C 1
ATOM 911 O O . SER A 1 118 ? 1.194 -2.523 -3.359 1.00 92.25 118 SER A O 1
ATOM 913 N N . CYS A 1 119 ? -0.702 -2.486 -4.559 1.00 94.75 119 CYS A N 1
ATOM 914 C CA . CYS A 1 119 ? -0.083 -2.061 -5.820 1.00 94.75 119 CYS A CA 1
ATOM 915 C C . CYS A 1 119 ? 0.197 -0.563 -5.927 1.00 94.75 119 CYS A C 1
ATOM 917 O O . CYS A 1 119 ? 0.665 -0.099 -6.963 1.00 94.75 119 CYS A O 1
ATOM 919 N N . MET A 1 120 ? -0.127 0.236 -4.914 1.00 94.69 120 MET A N 1
ATOM 920 C CA . MET A 1 120 ? -0.041 1.679 -5.080 1.00 94.69 120 MET A CA 1
ATOM 921 C C . MET A 1 120 ? 1.407 2.183 -5.177 1.00 94.69 120 MET A C 1
ATOM 923 O O . MET A 1 120 ? 2.315 1.668 -4.525 1.00 94.69 120 MET A O 1
ATOM 927 N N . MET A 1 121 ? 1.605 3.276 -5.916 1.00 95.25 121 MET A N 1
ATOM 928 C CA . MET A 1 121 ? 2.913 3.930 -6.040 1.00 95.25 121 MET A CA 1
ATOM 929 C C . MET A 1 121 ? 3.003 5.219 -5.220 1.00 95.25 121 MET A C 1
ATOM 931 O O . MET A 1 121 ? 3.859 5.334 -4.344 1.00 95.25 121 MET A O 1
ATOM 935 N N . PHE A 1 122 ? 2.123 6.190 -5.492 1.00 94.44 122 PHE A N 1
ATOM 936 C CA . PHE A 1 122 ? 2.247 7.567 -4.982 1.00 94.44 122 PHE A CA 1
ATOM 937 C C . PHE A 1 122 ? 1.035 8.080 -4.214 1.00 94.44 122 PHE A C 1
ATOM 939 O O . PHE A 1 122 ? 1.160 8.990 -3.395 1.00 94.44 122 PHE A O 1
ATOM 946 N N . THR A 1 123 ? -0.136 7.522 -4.482 1.00 90.69 123 THR A N 1
ATOM 947 C CA . THR A 1 123 ? -1.397 7.866 -3.828 1.00 90.69 123 THR A CA 1
ATOM 948 C C . THR A 1 123 ? -1.919 6.630 -3.117 1.00 90.69 123 THR A C 1
ATOM 950 O O . THR A 1 123 ? -1.523 5.524 -3.457 1.00 90.69 123 THR A O 1
ATOM 953 N N . ALA A 1 124 ? -2.850 6.795 -2.179 1.00 87.50 124 ALA A N 1
ATOM 954 C CA . ALA A 1 124 ? -3.550 5.672 -1.555 1.00 87.50 124 ALA A CA 1
ATOM 955 C C . ALA A 1 124 ? -4.568 4.974 -2.481 1.00 87.50 124 ALA A C 1
ATOM 957 O O . ALA A 1 124 ? -5.546 4.417 -1.993 1.00 87.50 124 ALA A O 1
ATOM 958 N N . GLU A 1 125 ? -4.380 5.058 -3.799 1.00 90.75 125 GLU A N 1
ATOM 959 C CA . GLU A 1 125 ? -5.318 4.612 -4.824 1.00 90.75 125 GLU A CA 1
ATOM 960 C C . GLU A 1 125 ? -4.542 3.840 -5.905 1.00 90.75 125 GLU A C 1
ATOM 962 O O . GLU A 1 125 ? -3.966 4.468 -6.795 1.00 90.75 125 GLU A O 1
ATOM 967 N N . PRO A 1 126 ? -4.490 2.495 -5.853 1.00 92.75 126 PRO A N 1
ATOM 968 C CA . PRO A 1 126 ? -3.618 1.696 -6.718 1.00 92.75 126 PRO A CA 1
ATOM 969 C C . PRO A 1 126 ? -3.823 1.918 -8.218 1.00 92.75 126 PRO A C 1
ATOM 971 O O . PRO A 1 126 ? -2.877 1.865 -8.991 1.00 92.75 126 PRO A O 1
ATOM 974 N N . PHE A 1 127 ? -5.037 2.232 -8.654 1.00 92.31 127 PHE A N 1
ATOM 975 C CA . PHE A 1 127 ? -5.312 2.481 -10.071 1.00 92.31 127 PHE A CA 1
ATOM 976 C C . PHE A 1 127 ? -4.766 3.830 -10.575 1.00 92.31 127 PHE A C 1
ATOM 978 O O . PHE A 1 127 ? -4.712 4.072 -11.782 1.00 92.31 127 PHE A O 1
ATOM 985 N N . SER A 1 128 ? -4.361 4.720 -9.666 1.00 90.62 128 SER A N 1
ATOM 986 C CA . SER A 1 128 ? -3.831 6.039 -9.993 1.00 90.62 128 SER A CA 1
ATOM 987 C C . SER A 1 128 ? -2.318 5.973 -10.194 1.00 90.62 128 SER A C 1
ATOM 989 O O . SER A 1 128 ? -1.542 5.893 -9.239 1.00 90.62 128 SER A O 1
ATOM 991 N N . ILE A 1 129 ? -1.897 6.026 -11.456 1.00 89.75 129 ILE A N 1
ATOM 992 C CA . ILE A 1 129 ? -0.485 6.110 -11.836 1.00 89.75 129 ILE A CA 1
ATOM 993 C C . ILE A 1 129 ? -0.094 7.550 -12.178 1.00 89.75 129 ILE A C 1
ATOM 995 O O . ILE A 1 129 ? -0.884 8.315 -12.744 1.00 89.75 129 ILE A O 1
ATOM 999 N N . ASP A 1 130 ? 1.147 7.921 -11.858 1.00 91.94 130 ASP A N 1
ATOM 1000 C CA . ASP A 1 130 ? 1.718 9.187 -12.309 1.00 91.94 130 ASP A CA 1
ATOM 1001 C C . ASP A 1 130 ? 2.222 9.040 -13.748 1.00 91.94 130 ASP A C 1
ATOM 1003 O O . ASP A 1 130 ? 3.155 8.290 -14.029 1.00 91.94 130 ASP A O 1
ATOM 1007 N N . THR A 1 131 ? 1.581 9.759 -14.664 1.00 92.31 131 THR A N 1
ATOM 1008 C CA . THR A 1 131 ? 1.863 9.690 -16.099 1.00 92.31 131 THR A CA 1
ATOM 1009 C C . THR A 1 131 ? 2.841 10.761 -16.577 1.00 92.31 131 THR A C 1
ATOM 1011 O O . THR A 1 131 ? 3.065 10.884 -17.781 1.00 92.31 131 THR A O 1
ATOM 1014 N N . HIS A 1 132 ? 3.387 11.587 -15.680 1.00 93.00 132 HIS A N 1
ATOM 1015 C CA . HIS A 1 132 ? 4.402 12.570 -16.051 1.00 93.00 132 HIS A CA 1
ATOM 1016 C C . HIS A 1 132 ? 5.735 11.864 -16.358 1.00 93.00 132 HIS A C 1
ATOM 1018 O O . HIS A 1 132 ? 6.093 10.924 -15.644 1.00 93.00 132 HIS A O 1
ATOM 1024 N N . PRO A 1 133 ? 6.526 12.340 -17.343 1.00 93.88 133 PRO A N 1
ATOM 1025 C CA . PRO A 1 133 ? 7.783 11.691 -17.738 1.00 93.88 133 PRO A CA 1
ATOM 1026 C C . PRO A 1 133 ? 8.765 11.470 -16.579 1.00 93.88 133 PRO A C 1
ATOM 1028 O O . PRO A 1 133 ? 9.416 10.434 -16.494 1.00 93.88 133 PRO A O 1
ATOM 1031 N N . GLY A 1 134 ? 8.810 12.409 -15.624 1.00 95.69 134 GLY A N 1
ATOM 1032 C CA . GLY A 1 134 ? 9.675 12.318 -14.444 1.00 95.69 134 GLY A CA 1
ATOM 1033 C C . GLY A 1 134 ? 9.389 11.123 -13.526 1.00 95.69 134 GLY A C 1
ATOM 1034 O O . GLY A 1 134 ? 10.291 10.690 -12.809 1.00 95.69 134 GLY A O 1
ATOM 1035 N N . ALA A 1 135 ? 8.171 10.577 -13.556 1.00 96.00 135 ALA A N 1
ATOM 1036 C CA . ALA A 1 135 ? 7.812 9.352 -12.849 1.00 96.00 135 ALA A CA 1
ATOM 1037 C C . ALA A 1 135 ? 7.768 8.145 -13.788 1.00 96.00 135 ALA A C 1
ATOM 1039 O O . ALA A 1 135 ? 8.324 7.098 -13.462 1.00 96.00 135 ALA A O 1
ATOM 1040 N N . LEU A 1 136 ? 7.147 8.295 -14.958 1.00 95.25 136 LEU A N 1
ATOM 1041 C CA . LEU A 1 136 ? 6.899 7.189 -15.872 1.00 95.25 136 LEU A CA 1
ATOM 1042 C C . LEU A 1 136 ? 8.191 6.635 -16.492 1.00 95.25 136 LEU A C 1
ATOM 1044 O O . LEU A 1 136 ? 8.392 5.423 -16.466 1.00 95.25 136 LEU A O 1
ATOM 1048 N N . ASP A 1 137 ? 9.092 7.482 -16.998 1.00 96.12 137 ASP A N 1
ATOM 1049 C CA . ASP A 1 137 ? 10.272 7.015 -17.743 1.00 96.12 137 ASP A CA 1
ATOM 1050 C C . ASP A 1 137 ? 11.219 6.156 -16.881 1.00 96.12 137 ASP A C 1
ATOM 1052 O O . ASP A 1 137 ? 11.632 5.083 -17.342 1.00 96.12 137 ASP A O 1
ATOM 1056 N N . PRO A 1 138 ? 11.549 6.532 -15.624 1.00 97.50 138 PRO A N 1
ATOM 1057 C CA . PRO A 1 138 ? 12.351 5.671 -14.759 1.00 97.50 138 PRO A CA 1
ATOM 1058 C C . PRO A 1 138 ? 11.651 4.351 -14.411 1.00 97.50 138 PRO A C 1
ATOM 1060 O O . PRO A 1 138 ? 12.316 3.317 -14.382 1.00 97.50 138 PRO A O 1
ATOM 1063 N N . LEU A 1 139 ? 10.328 4.355 -14.198 1.00 97.00 139 LEU A N 1
ATOM 1064 C CA . LEU A 1 139 ? 9.559 3.132 -13.930 1.00 97.00 139 LEU A CA 1
ATOM 1065 C C . LEU A 1 139 ? 9.594 2.177 -15.131 1.00 97.00 139 LEU A C 1
ATOM 1067 O O . LEU A 1 139 ? 9.836 0.982 -14.963 1.00 97.00 139 LEU A O 1
ATOM 1071 N N . ARG A 1 140 ? 9.445 2.702 -16.354 1.00 95.88 140 ARG A N 1
ATOM 1072 C CA . ARG A 1 140 ? 9.592 1.930 -17.599 1.00 95.88 140 ARG A CA 1
ATOM 1073 C C . ARG A 1 140 ? 10.993 1.362 -17.754 1.00 95.88 140 ARG A C 1
ATOM 1075 O O . ARG A 1 140 ? 11.148 0.175 -18.027 1.00 95.88 140 ARG A O 1
ATOM 1082 N N . LYS A 1 141 ? 12.020 2.181 -17.519 1.00 96.94 141 LYS A N 1
ATOM 1083 C CA . LYS A 1 141 ? 13.422 1.741 -17.548 1.00 96.94 141 LYS A CA 1
ATOM 1084 C C . LYS A 1 141 ? 13.708 0.649 -16.511 1.00 96.94 141 LYS A C 1
ATOM 1086 O O . LYS A 1 141 ? 14.549 -0.211 -16.757 1.00 96.94 141 LYS A O 1
ATOM 1091 N N . ALA A 1 142 ? 13.001 0.668 -15.384 1.00 97.31 142 ALA A N 1
ATOM 1092 C CA . ALA A 1 142 ? 13.057 -0.353 -14.343 1.00 97.31 142 ALA A CA 1
ATOM 1093 C C . ALA A 1 142 ? 12.194 -1.600 -14.639 1.00 97.31 142 ALA A C 1
ATOM 1095 O O . ALA A 1 142 ? 12.159 -2.526 -13.830 1.00 97.31 142 ALA A O 1
ATOM 1096 N N . GLY A 1 143 ? 11.516 -1.657 -15.791 1.00 96.12 143 GLY A N 1
ATOM 1097 C CA . GLY A 1 143 ? 10.772 -2.831 -16.251 1.00 96.12 143 GLY A CA 1
ATOM 1098 C C . GLY A 1 143 ? 9.271 -2.819 -15.954 1.00 96.12 143 GLY A C 1
ATOM 1099 O O . GLY A 1 143 ? 8.638 -3.868 -16.055 1.00 96.12 143 GLY A O 1
ATOM 1100 N N . MET A 1 144 ? 8.677 -1.678 -15.594 1.00 96.38 144 MET A N 1
ATOM 1101 C CA . MET A 1 144 ? 7.217 -1.560 -15.508 1.00 96.38 144 MET A CA 1
ATOM 1102 C C . MET A 1 144 ? 6.583 -1.693 -16.901 1.00 96.38 144 MET A C 1
ATOM 1104 O O . MET A 1 144 ? 6.985 -0.992 -17.836 1.00 96.38 144 MET A O 1
ATOM 1108 N N . THR A 1 145 ? 5.566 -2.543 -17.030 1.00 96.12 145 THR A N 1
ATOM 1109 C CA . THR A 1 145 ? 4.694 -2.681 -18.212 1.00 96.12 145 THR A CA 1
ATOM 1110 C C . THR A 1 145 ? 3.242 -2.455 -17.789 1.00 96.12 145 THR A C 1
ATOM 1112 O O . THR A 1 145 ? 2.914 -2.668 -16.621 1.00 96.12 145 THR A O 1
ATOM 1115 N N . ASP A 1 146 ? 2.339 -2.062 -18.694 1.00 95.19 146 ASP A N 1
ATOM 1116 C CA . ASP A 1 146 ? 0.916 -2.036 -18.311 1.00 95.19 146 ASP A CA 1
ATOM 1117 C C . ASP A 1 146 ? 0.456 -3.454 -17.948 1.00 95.19 146 ASP A C 1
ATOM 1119 O O . ASP A 1 146 ? -0.301 -3.639 -17.004 1.00 95.19 146 ASP A O 1
ATOM 1123 N N . ALA A 1 147 ? 0.983 -4.477 -18.629 1.00 95.44 147 ALA A N 1
ATOM 1124 C CA . ALA A 1 147 ? 0.671 -5.876 -18.348 1.00 95.44 147 ALA A CA 1
ATOM 1125 C C . ALA A 1 147 ? 1.037 -6.310 -16.916 1.00 95.44 147 ALA A C 1
ATOM 1127 O O . ALA A 1 147 ? 0.203 -6.908 -16.237 1.00 95.44 147 ALA A O 1
ATOM 1128 N N . ASN A 1 148 ? 2.253 -6.020 -16.433 1.00 95.81 148 ASN A N 1
ATOM 1129 C CA . ASN A 1 148 ? 2.649 -6.436 -15.082 1.00 95.81 148 ASN A CA 1
ATOM 1130 C C . ASN A 1 148 ? 1.965 -5.607 -13.990 1.00 95.81 148 ASN A C 1
ATOM 1132 O O . ASN A 1 148 ? 1.639 -6.142 -12.932 1.00 95.81 148 ASN A O 1
ATOM 1136 N N . TYR A 1 149 ? 1.652 -4.342 -14.265 1.00 95.88 149 TYR A N 1
ATOM 1137 C CA . TYR A 1 149 ? 0.898 -3.526 -13.329 1.00 95.88 149 TYR A CA 1
ATOM 1138 C C . TYR A 1 149 ? -0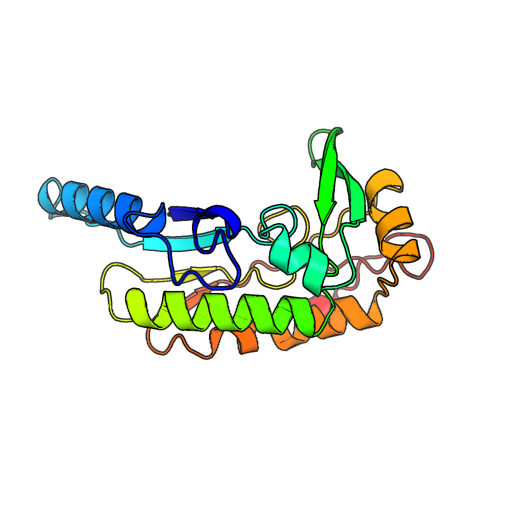.588 -3.908 -13.288 1.00 95.88 149 TYR A C 1
ATOM 1140 O O . TYR A 1 149 ? -1.173 -3.979 -12.213 1.00 95.88 149 TYR A O 1
ATOM 1148 N N . LYS A 1 150 ? -1.204 -4.261 -14.421 1.00 95.31 150 LYS A N 1
ATOM 1149 C CA . LYS A 1 150 ? -2.555 -4.848 -14.447 1.00 95.31 150 LYS A CA 1
ATOM 1150 C C . LYS A 1 150 ? -2.599 -6.191 -13.717 1.00 95.31 150 LYS A C 1
ATOM 1152 O O . LYS A 1 150 ? -3.540 -6.442 -12.973 1.00 95.31 150 LYS A O 1
ATOM 1157 N N . ALA A 1 151 ? -1.570 -7.028 -13.869 1.00 94.31 151 ALA A N 1
ATOM 1158 C CA . ALA A 1 151 ? -1.456 -8.280 -13.121 1.00 94.31 151 ALA A CA 1
ATOM 1159 C C . ALA A 1 151 ? -1.359 -8.043 -11.603 1.00 94.31 151 ALA A C 1
ATOM 1161 O O . ALA A 1 151 ? -2.023 -8.739 -10.843 1.00 94.31 151 ALA A O 1
ATOM 1162 N N . CYS A 1 152 ? -0.600 -7.030 -11.173 1.00 94.06 152 CYS A N 1
ATOM 1163 C CA . CYS A 1 152 ? -0.591 -6.546 -9.791 1.00 94.06 152 CYS A CA 1
ATOM 1164 C C . CYS A 1 152 ? -2.023 -6.196 -9.347 1.00 94.06 152 CYS A C 1
ATOM 1166 O O . CYS A 1 152 ? -2.540 -6.768 -8.389 1.00 94.06 152 CYS A O 1
ATOM 1168 N N . LEU A 1 153 ? -2.688 -5.300 -10.088 1.00 94.12 153 LEU A N 1
ATOM 1169 C CA . LEU A 1 153 ? -4.021 -4.779 -9.774 1.00 94.12 153 LEU A CA 1
ATOM 1170 C C . LEU A 1 153 ? -5.106 -5.867 -9.699 1.00 94.12 153 LEU A C 1
ATOM 1172 O O . LEU A 1 153 ? -5.971 -5.790 -8.833 1.00 94.12 153 LEU A O 1
ATOM 1176 N N . ASN A 1 154 ? -5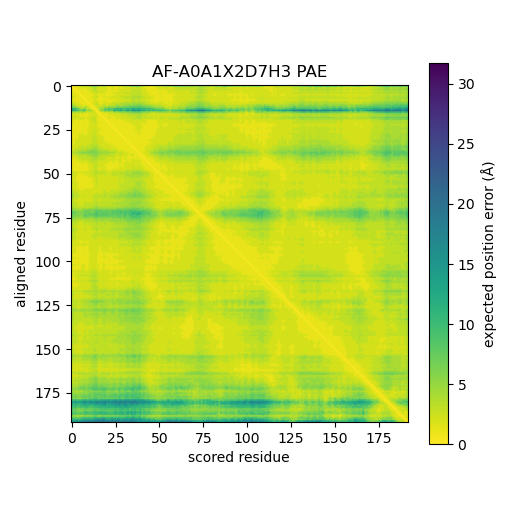.036 -6.901 -10.539 1.00 92.75 154 ASN A N 1
ATOM 1177 C CA . ASN A 1 154 ? -5.985 -8.020 -10.519 1.00 92.75 154 ASN A CA 1
ATOM 1178 C C . ASN A 1 154 ? -5.892 -8.884 -9.254 1.00 92.75 154 ASN A C 1
ATOM 1180 O O . ASN A 1 154 ? -6.879 -9.507 -8.876 1.00 92.75 154 ASN A O 1
ATOM 1184 N N . ASN A 1 155 ? -4.734 -8.903 -8.590 1.00 89.12 155 ASN A N 1
ATOM 1185 C CA . ASN A 1 155 ? -4.485 -9.741 -7.415 1.00 89.12 155 ASN A CA 1
ATOM 1186 C C . ASN A 1 155 ? -4.449 -8.930 -6.105 1.00 89.12 155 ASN A C 1
ATOM 1188 O O . ASN A 1 155 ? -4.071 -9.453 -5.060 1.00 89.12 155 ASN A O 1
ATOM 1192 N N . ILE A 1 156 ? -4.846 -7.649 -6.117 1.00 89.94 156 ILE A N 1
ATOM 1193 C CA . ILE A 1 156 ? -4.695 -6.755 -4.948 1.00 89.94 156 ILE A CA 1
ATOM 1194 C C . ILE A 1 156 ? -5.440 -7.225 -3.706 1.00 89.94 156 ILE A C 1
ATOM 1196 O O . ILE A 1 156 ? -5.043 -6.876 -2.599 1.00 89.94 156 ILE A O 1
ATOM 1200 N N . VAL A 1 157 ? -6.533 -7.968 -3.880 1.00 91.25 157 VAL A N 1
ATOM 1201 C CA . VAL A 1 157 ? -7.344 -8.476 -2.769 1.00 91.25 157 VAL A CA 1
ATOM 1202 C C . VAL A 1 157 ? -6.751 -9.741 -2.153 1.00 91.25 157 VAL A C 1
ATOM 1204 O O . VAL A 1 157 ? -6.991 -9.997 -0.974 1.00 91.25 157 VAL A O 1
ATOM 1207 N N . ASP A 1 158 ? -5.938 -10.493 -2.900 1.00 92.31 158 ASP A N 1
ATOM 1208 C CA . ASP A 1 158 ? -5.338 -11.745 -2.425 1.00 92.31 158 ASP A CA 1
ATOM 1209 C C . ASP A 1 158 ? -4.347 -11.483 -1.289 1.00 92.31 158 ASP A C 1
ATOM 1211 O O . ASP A 1 158 ? -4.299 -12.233 -0.313 1.00 92.31 158 ASP A O 1
ATOM 1215 N N . ASP A 1 159 ? -3.644 -10.349 -1.351 1.00 93.19 159 ASP A N 1
ATOM 1216 C CA . ASP A 1 159 ? -2.764 -9.870 -0.283 1.00 93.19 159 ASP A CA 1
ATOM 1217 C C . ASP A 1 159 ? -3.499 -9.702 1.062 1.00 93.19 159 ASP A C 1
ATOM 1219 O O . ASP A 1 159 ? -2.878 -9.741 2.123 1.00 93.19 159 ASP A O 1
ATOM 1223 N N . TYR A 1 160 ? -4.825 -9.529 1.039 1.00 95.94 160 TYR A N 1
ATOM 1224 C CA . TYR A 1 160 ? -5.667 -9.307 2.217 1.00 95.94 160 TYR A CA 1
ATOM 1225 C C . TYR A 1 160 ? -6.386 -10.572 2.689 1.00 95.94 160 TYR A C 1
ATOM 1227 O O . TYR A 1 160 ? -7.127 -10.517 3.670 1.00 95.94 160 TYR A O 1
ATOM 1235 N N . ALA A 1 161 ? -6.122 -11.729 2.074 1.00 95.81 161 ALA A N 1
ATOM 1236 C CA . ALA A 1 161 ? -6.679 -13.011 2.495 1.00 95.81 161 ALA A CA 1
ATOM 1237 C C . ALA A 1 161 ? -6.534 -13.325 4.004 1.00 95.81 161 ALA A C 1
ATOM 1239 O O . ALA A 1 161 ? -7.410 -14.028 4.521 1.00 95.81 161 ALA A O 1
ATOM 1240 N N . PRO A 1 162 ? -5.496 -12.867 4.743 1.00 97.44 162 PRO A N 1
ATOM 1241 C CA . PRO A 1 162 ? -5.406 -13.077 6.190 1.00 97.44 162 PRO A CA 1
ATOM 1242 C C . PRO A 1 162 ? -6.521 -12.421 7.016 1.00 97.44 162 PRO A C 1
ATOM 1244 O O . PRO A 1 162 ? -6.843 -12.942 8.080 1.00 97.44 162 PRO A O 1
ATOM 1247 N N . TRP A 1 163 ? -7.132 -11.335 6.539 1.00 97.81 163 TRP A N 1
ATOM 1248 C CA . TRP A 1 163 ? -8.243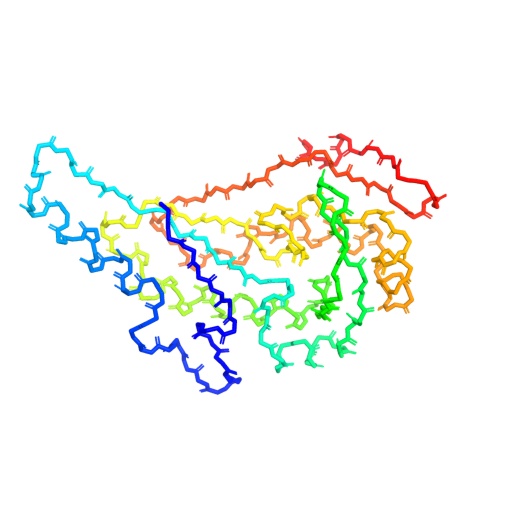 -10.665 7.218 1.00 97.81 163 TRP A CA 1
ATOM 1249 C C . TRP A 1 163 ? -9.540 -11.446 6.991 1.00 97.81 163 TRP A C 1
ATOM 1251 O O . TRP A 1 163 ? -9.984 -11.631 5.856 1.00 97.81 163 TRP A O 1
ATOM 1261 N N . LYS A 1 164 ? -10.140 -11.952 8.066 1.00 97.12 164 LYS A N 1
ATOM 1262 C CA . LYS A 1 164 ? -11.303 -12.848 8.029 1.00 97.12 164 LYS A CA 1
ATOM 1263 C C . LYS A 1 164 ? -12.596 -12.159 8.431 1.00 97.12 164 LYS A C 1
ATOM 1265 O O . LYS A 1 164 ? -13.663 -12.635 8.045 1.00 97.12 164 LYS A O 1
ATOM 1270 N N . THR A 1 165 ? -12.521 -11.081 9.207 1.00 96.12 165 THR A N 1
ATOM 1271 C CA . THR A 1 165 ? -13.706 -10.412 9.761 1.00 96.12 165 THR A CA 1
ATOM 1272 C C . THR A 1 165 ? -13.850 -8.966 9.315 1.00 96.12 165 THR A C 1
ATOM 1274 O O . THR A 1 165 ? -14.976 -8.481 9.172 1.00 96.12 165 THR A O 1
ATOM 1277 N N . THR A 1 166 ? -12.744 -8.268 9.071 1.00 97.19 166 THR A N 1
ATOM 1278 C CA . THR A 1 166 ? -12.764 -6.873 8.631 1.00 97.19 166 THR A CA 1
ATOM 1279 C C . THR A 1 166 ? -13.122 -6.743 7.144 1.00 97.19 166 THR A C 1
ATOM 1281 O O . THR A 1 166 ? -12.673 -7.521 6.307 1.00 97.19 166 THR A O 1
ATOM 1284 N N . ARG A 1 167 ? -13.928 -5.731 6.789 1.00 96.25 167 ARG A N 1
ATOM 1285 C CA . ARG A 1 167 ? -14.285 -5.435 5.390 1.00 96.25 167 ARG A CA 1
ATOM 1286 C C . ARG A 1 167 ? -13.143 -4.746 4.644 1.00 96.25 167 ARG A C 1
ATOM 1288 O O . ARG A 1 167 ? -12.350 -4.021 5.241 1.00 96.25 167 ARG A O 1
ATOM 1295 N N . PHE A 1 168 ? -13.123 -4.888 3.323 1.00 94.31 168 PHE A N 1
ATOM 1296 C CA . PHE A 1 168 ? -12.156 -4.204 2.465 1.00 94.31 168 PHE A CA 1
ATOM 1297 C C . PHE A 1 168 ? -12.783 -3.017 1.742 1.00 94.31 168 PHE A C 1
ATOM 1299 O O . PHE A 1 168 ? -13.927 -3.079 1.291 1.00 94.31 168 PHE A O 1
ATOM 1306 N N . GLU A 1 169 ? -12.008 -1.946 1.603 1.00 93.25 169 GLU A N 1
ATOM 1307 C CA . GLU A 1 169 ? -12.295 -0.851 0.682 1.00 93.25 169 GLU A CA 1
ATOM 1308 C C . GLU A 1 169 ? -11.241 -0.822 -0.415 1.00 93.25 169 GLU A C 1
ATOM 1310 O O . GLU A 1 169 ? -10.065 -0.594 -0.135 1.00 93.25 169 GLU A O 1
ATOM 1315 N N . THR A 1 170 ? -11.676 -0.986 -1.661 1.00 91.44 170 THR A N 1
ATOM 1316 C CA . THR A 1 170 ? -10.807 -0.872 -2.831 1.00 91.44 170 THR A CA 1
ATOM 1317 C C . THR A 1 170 ? -11.049 0.470 -3.521 1.00 91.44 170 THR A C 1
ATOM 1319 O O . THR A 1 170 ? -12.104 0.650 -4.133 1.00 91.44 170 THR A O 1
ATOM 1322 N N . PRO A 1 171 ? -10.104 1.423 -3.445 1.00 87.75 171 PRO A N 1
ATOM 1323 C CA . PRO A 1 171 ? -10.219 2.681 -4.165 1.00 87.75 171 PRO A CA 1
ATOM 1324 C C . PRO A 1 171 ? -9.983 2.455 -5.663 1.00 87.75 171 PRO A C 1
ATOM 1326 O O . PRO A 1 171 ? -8.873 2.128 -6.095 1.00 87.75 171 PRO A O 1
ATOM 1329 N N . LEU A 1 172 ? -11.039 2.648 -6.452 1.00 87.25 172 LEU A N 1
ATOM 1330 C CA . LEU A 1 172 ? -11.028 2.481 -7.903 1.00 87.25 172 LEU A CA 1
ATOM 1331 C C . LEU A 1 172 ? -10.977 3.838 -8.603 1.00 87.25 172 LEU A C 1
ATOM 1333 O O . LEU A 1 172 ? -11.769 4.734 -8.324 1.00 87.25 172 LEU A O 1
ATOM 1337 N N . ASN A 1 173 ? -10.065 3.949 -9.562 1.00 85.69 173 ASN A N 1
ATOM 1338 C CA . ASN A 1 173 ? -9.992 5.042 -10.523 1.00 85.69 173 ASN A CA 1
ATOM 1339 C C . ASN A 1 173 ? -9.837 4.439 -11.922 1.00 85.69 173 ASN A C 1
ATOM 1341 O O . ASN A 1 173 ? -9.276 3.350 -12.028 1.00 85.69 173 ASN A O 1
ATOM 1345 N N . PRO A 1 174 ? -10.251 5.130 -12.998 1.00 88.19 174 PRO A N 1
ATOM 1346 C CA . PRO A 1 174 ? -9.958 4.680 -14.353 1.00 88.19 174 PRO A CA 1
ATOM 1347 C C . PRO A 1 174 ? -8.450 4.503 -14.554 1.00 88.19 174 PRO A C 1
ATOM 1349 O O . PRO A 1 174 ? -7.706 5.492 -14.570 1.00 88.19 174 PRO A O 1
ATOM 1352 N N . PHE A 1 175 ? -8.015 3.252 -14.719 1.00 90.62 175 PHE A N 1
ATOM 1353 C CA . PHE A 1 175 ? -6.635 2.922 -15.048 1.00 90.62 175 PHE A CA 1
ATOM 1354 C C . PHE A 1 175 ? -6.215 3.654 -16.324 1.00 90.62 175 PHE A C 1
ATOM 1356 O O . PHE A 1 175 ? -7.036 3.903 -17.213 1.00 90.62 175 PHE A O 1
ATOM 1363 N N . LYS A 1 176 ? -4.938 4.021 -16.413 1.00 91.25 176 LYS A N 1
ATOM 1364 C CA . LYS A 1 176 ? -4.369 4.664 -17.596 1.00 91.25 176 LYS A CA 1
ATOM 1365 C C . LYS A 1 176 ? -3.326 3.738 -18.203 1.00 91.25 176 LYS A C 1
ATOM 1367 O O . LYS A 1 176 ? -2.249 3.595 -17.638 1.00 91.25 176 LYS A O 1
ATOM 1372 N N . ASP A 1 177 ? -3.624 3.171 -19.364 1.00 91.19 177 ASP A N 1
ATOM 1373 C CA . ASP A 1 177 ? -2.609 2.531 -20.193 1.00 91.19 177 ASP A CA 1
ATOM 1374 C C . ASP A 1 177 ? -1.576 3.568 -20.609 1.00 91.19 177 ASP A C 1
ATOM 1376 O O . ASP A 1 177 ? -1.918 4.679 -21.019 1.00 91.19 177 ASP A O 1
ATOM 1380 N N . THR A 1 178 ? -0.304 3.215 -20.499 1.00 91.06 178 THR A N 1
ATOM 1381 C CA . THR A 1 178 ? 0.813 4.097 -20.828 1.00 91.06 178 THR A CA 1
ATOM 1382 C C . THR A 1 178 ? 1.855 3.446 -21.747 1.00 91.06 178 THR A C 1
ATOM 1384 O O . THR A 1 178 ? 2.736 4.159 -22.227 1.00 91.06 178 THR A O 1
ATOM 1387 N N . ASP A 1 179 ? 1.732 2.154 -22.086 1.00 88.75 179 ASP A N 1
ATOM 1388 C CA . ASP A 1 179 ? 2.637 1.415 -22.988 1.00 88.75 179 ASP A CA 1
ATOM 1389 C C . ASP A 1 179 ? 2.640 2.008 -24.409 1.00 88.75 179 ASP A C 1
ATOM 1391 O O . ASP A 1 179 ? 3.645 1.949 -25.115 1.00 88.75 179 ASP A O 1
ATOM 1395 N N . SER A 1 180 ? 1.54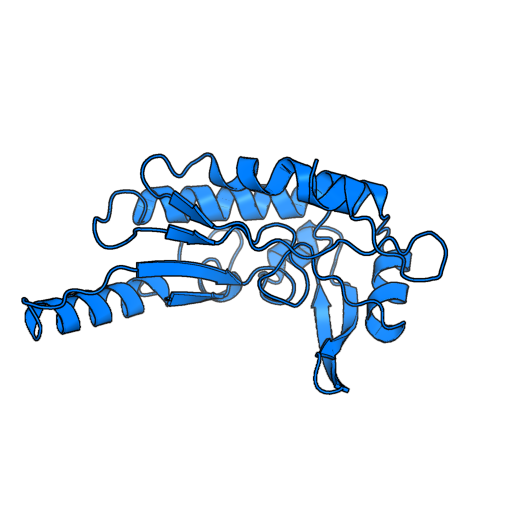1 2.648 -24.826 1.00 83.44 180 SER A N 1
ATOM 1396 C CA . SER A 1 180 ? 1.433 3.314 -26.135 1.00 83.44 180 SER A CA 1
ATOM 1397 C C . SER A 1 180 ? 2.244 4.620 -26.248 1.00 83.44 180 SER A C 1
ATOM 1399 O O . SER A 1 180 ? 2.252 5.261 -27.302 1.00 83.44 180 SER A O 1
ATOM 1401 N N . GLY A 1 181 ? 2.888 5.061 -25.160 1.00 77.44 181 GLY A N 1
ATOM 1402 C CA . GLY A 1 181 ? 3.575 6.352 -25.064 1.00 77.44 181 GLY A CA 1
ATOM 1403 C C . GLY A 1 181 ? 2.636 7.546 -24.858 1.00 77.44 181 GLY A C 1
ATOM 1404 O O . GLY A 1 181 ? 3.099 8.676 -24.705 1.00 77.44 181 GLY A O 1
ATOM 1405 N N . LYS A 1 182 ? 1.317 7.321 -24.829 1.00 82.19 182 LYS A N 1
ATOM 1406 C CA . LYS A 1 182 ? 0.308 8.312 -24.443 1.00 82.19 182 LYS A CA 1
ATOM 1407 C C . LYS A 1 182 ? -0.633 7.696 -23.407 1.00 82.19 182 LYS A C 1
ATOM 1409 O O . LYS A 1 182 ? -1.131 6.601 -23.653 1.00 82.19 182 LYS A O 1
ATOM 1414 N N . PRO A 1 183 ? -0.914 8.380 -22.285 1.00 86.81 183 PRO A N 1
ATOM 1415 C CA . PRO A 1 183 ? -1.894 7.897 -21.321 1.00 86.81 183 PRO A CA 1
ATOM 1416 C C . PRO A 1 183 ? -3.289 7.784 -21.945 1.00 86.81 183 PRO A C 1
ATOM 1418 O O . PRO A 1 183 ? -3.830 8.783 -22.422 1.00 86.81 183 PRO A O 1
ATOM 1421 N N . VAL A 1 184 ? -3.880 6.592 -21.920 1.00 89.94 184 VAL A N 1
ATOM 1422 C CA . VAL A 1 184 ? -5.244 6.320 -22.399 1.00 89.94 184 VAL A CA 1
ATOM 1423 C C . VAL A 1 184 ? -6.025 5.633 -21.289 1.00 89.94 184 VAL A C 1
ATOM 1425 O O . VAL A 1 184 ? -5.532 4.695 -20.679 1.00 89.94 184 VAL A O 1
ATOM 1428 N N . HIS A 1 185 ? -7.241 6.094 -21.001 1.00 89.69 185 HIS A N 1
ATOM 1429 C CA . HIS A 1 185 ? -8.077 5.446 -19.993 1.00 89.69 185 HIS A CA 1
ATOM 1430 C C . HIS A 1 185 ? -8.530 4.054 -20.451 1.00 89.69 185 HIS A C 1
ATOM 1432 O O . HIS A 1 185 ? -9.186 3.939 -21.486 1.00 89.69 185 HIS A O 1
ATOM 1438 N N . ASP A 1 186 ? -8.253 3.030 -19.645 1.00 88.06 18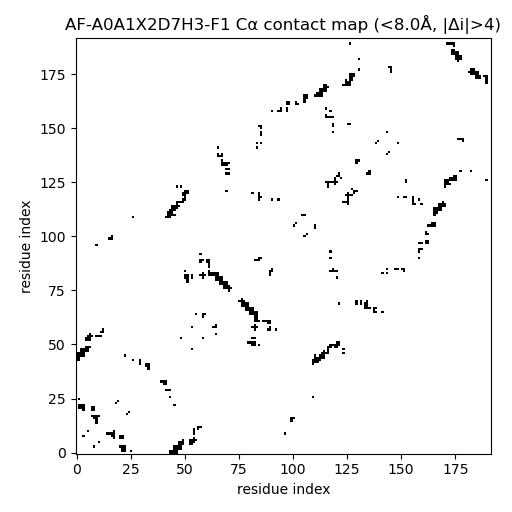6 ASP A N 1
ATOM 1439 C CA . ASP A 1 186 ? -8.758 1.669 -19.828 1.00 88.06 186 ASP A CA 1
ATOM 1440 C C . ASP A 1 186 ? -9.875 1.381 -18.814 1.00 88.06 186 ASP A C 1
ATOM 1442 O O . ASP A 1 186 ? -9.683 0.832 -17.724 1.00 88.06 186 ASP A O 1
ATOM 1446 N N . VAL A 1 187 ? -11.080 1.819 -19.179 1.00 85.38 187 VAL A N 1
ATOM 1447 C CA . VAL A 1 187 ? -12.289 1.615 -18.369 1.00 85.38 187 VAL A CA 1
ATOM 1448 C C . VAL A 1 187 ? -12.695 0.141 -18.341 1.00 85.38 187 VAL A C 1
ATOM 1450 O O . VAL A 1 187 ? -13.225 -0.312 -17.330 1.00 85.38 187 VAL A O 1
ATOM 1453 N N . ASN A 1 188 ? -12.413 -0.611 -19.412 1.00 86.25 188 ASN A N 1
ATOM 1454 C CA . ASN A 1 188 ? -12.766 -2.027 -19.495 1.00 86.25 188 ASN A CA 1
ATOM 1455 C C . ASN A 1 188 ? -11.997 -2.833 -18.453 1.00 86.25 188 ASN A C 1
ATOM 1457 O O . ASN A 1 188 ? -12.604 -3.626 -17.748 1.00 86.25 188 ASN A O 1
ATOM 1461 N N . PHE A 1 189 ? -10.696 -2.578 -18.314 1.00 87.50 189 PHE A N 1
ATOM 1462 C CA . PHE A 1 189 ? -9.892 -3.179 -17.255 1.00 87.50 189 PHE A CA 1
ATOM 1463 C C . PHE A 1 189 ? -10.321 -2.728 -15.851 1.00 87.50 189 PHE A C 1
ATOM 1465 O O . PHE A 1 189 ? -10.310 -3.508 -14.912 1.00 87.50 189 PHE A O 1
ATOM 1472 N N . THR A 1 190 ? -10.706 -1.461 -15.684 1.00 82.62 190 THR A N 1
ATOM 1473 C CA . THR A 1 190 ? -11.054 -0.925 -14.354 1.00 82.62 190 THR A CA 1
ATOM 1474 C C . THR A 1 190 ? -12.334 -1.545 -13.775 1.00 82.62 190 THR A C 1
ATOM 1476 O O . THR A 1 190 ? -12.494 -1.592 -12.557 1.00 82.62 190 THR A O 1
ATOM 1479 N N . LEU A 1 191 ? -13.267 -1.960 -14.637 1.00 79.88 191 LEU A N 1
ATOM 1480 C CA . LEU A 1 191 ? -14.599 -2.446 -14.255 1.00 79.88 191 LEU A CA 1
ATOM 1481 C C . LEU A 1 191 ? -14.797 -3.957 -14.464 1.00 79.88 191 LEU A C 1
ATOM 1483 O O . LEU A 1 191 ? -15.907 -4.440 -14.233 1.00 79.88 191 LEU A O 1
ATOM 1487 N N . SER A 1 192 ? -13.774 -4.673 -14.942 1.00 71.12 192 SER A N 1
ATOM 1488 C CA . SER A 1 192 ? -13.790 -6.133 -15.117 1.00 71.12 192 SER A CA 1
ATOM 1489 C C . SER A 1 192 ? -13.514 -6.861 -13.812 1.00 71.12 192 SER A C 1
ATOM 1491 O O . SER A 1 192 ? -14.243 -7.835 -13.532 1.00 71.12 192 SER A O 1
#

Secondary structure (DSSP, 8-state):
-EEEEHHHH--STT--SPTT-HHHHHHHHHHHHHHH-TTS---EEEEEE-GGGS-HHHHHHTTS-EEEEEE-TTS-EEEEEE--TTSHHHHHHHHHHHHHHHHHHTT-TTEEEEE--TT-SSSS-TT----SHHHHHHHHHTT--HHHHHHHHHTTTGGGTT-SSSEEE-----EEE-TTSS-EEEHHHHH-

Organism: NCBI:txid486698

Foldseek 3Di:
DFEFFQCQQDVDPPDFGDPPGSVVVVVVVQVVVCVVPVPDRAADEYFYDDALSHHQVLLVQQQHWQWFWFQDPVRDTDITTGRLLLGPSLLVVLLSNLLRCQVPPLPPPRHAEYEQQSCCHPDSANLDDRQDCRHPVSSVVSPDAPVSSLVSVVCSCVSNVSRDRHYYDHHADFHFHCNVVDTDGDVVSRPD

pLDDT: mean 94.58, std 4.61, range [71.12, 98.62]

Sequence (192 aa):
MILASWRSLVPTATSGLADNNEIDQGLAAVRKYNQDNPKTPLAVKIRVWGGFWAPDWVMQASGGKIGVVHTNGQGNSKNRDLGHVWSDAYHKAWAHLQELLAAKYDADPLVHEVAVTSCMMFTAEPFSIDTHPGALDPLRKAGMTDANYKACLNNIVDDYAPWKTTRFETPLNPF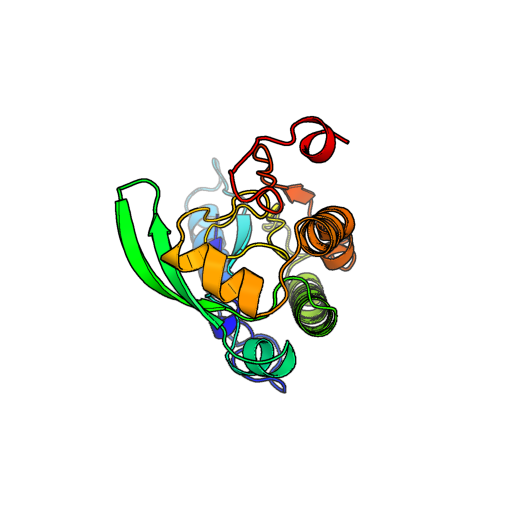KDTDSGKPVHDVNFTLS

Nearest PDB structures (foldseek):
  8j3m-assembly1_C  TM=5.520E-01  e=3.799E-01  uncultured bacterium
  5xb7-assembly1_D  TM=6.706E-01  e=1.181E+00  Bifidobacterium animalis subsp. lactis
  6vsu-assembly1_A  TM=4.972E-01  e=5.711E+00  Arabidopsis thaliana
  5dl0-assembly1_A  TM=2.853E-01  e=1.837E+00  Thermochaetoides thermophila DSM 1495

Solvent-accessible surface area (backbone atoms only — not comparable to full-atom values): 10420 Å² total; per-residue (Å²): 111,41,72,34,45,36,26,66,37,37,66,45,96,84,52,63,73,44,80,83,29,55,60,55,51,44,50,52,54,45,52,53,48,26,72,78,33,73,92,68,63,74,69,34,33,44,36,60,37,40,29,54,38,43,23,69,66,50,16,48,65,23,81,30,70,46,69,26,38,45,60,47,100,84,72,54,70,42,82,43,48,28,38,37,54,61,29,70,55,30,44,54,55,49,28,51,50,34,45,56,49,25,76,74,40,32,84,39,90,50,40,54,33,37,48,47,27,71,49,10,53,86,48,86,26,39,38,53,74,65,82,50,64,55,30,37,51,49,42,44,77,72,66,60,44,56,67,46,45,49,54,36,60,76,46,41,66,63,44,47,62,64,42,81,73,39,42,78,43,74,54,81,48,70,24,60,44,46,80,83,77,51,82,40,77,36,56,68,74,60,75,108

Radius of gyration: 17.3 Å; Cα contacts (8 Å, |Δi|>4): 343; chains: 1; bounding box: 40×34×52 Å

Mean predicted aligned error: 3.37 Å